Protein AF-A0A7C3UZF8-F1 (afdb_monomer)

Structure (mmCIF, N/CA/C/O backbone):
data_AF-A0A7C3UZF8-F1
#
_entry.id   AF-A0A7C3UZF8-F1
#
loop_
_atom_site.group_PDB
_atom_site.id
_atom_site.type_symbol
_atom_site.label_atom_id
_atom_site.label_alt_id
_atom_site.label_comp_id
_atom_site.label_asym_id
_atom_site.label_entity_id
_atom_site.label_seq_id
_atom_site.pdbx_PDB_ins_code
_atom_site.Cartn_x
_atom_site.Cartn_y
_atom_site.Cartn_z
_atom_site.occupancy
_atom_site.B_iso_or_equiv
_atom_site.auth_seq_id
_atom_site.auth_comp_id
_atom_site.auth_asym_id
_atom_site.auth_atom_id
_atom_site.pdbx_PDB_model_num
ATOM 1 N N . MET A 1 1 ? -7.424 -0.053 74.505 1.00 37.72 1 MET A N 1
ATOM 2 C CA . MET A 1 1 ? -8.405 -0.677 73.590 1.00 37.72 1 MET A CA 1
ATOM 3 C C . MET A 1 1 ? -8.892 0.368 72.596 1.00 37.72 1 MET A C 1
ATOM 5 O O . MET A 1 1 ? -9.618 1.263 72.994 1.00 37.72 1 MET A O 1
ATOM 9 N N . GLY A 1 2 ? -8.478 0.290 71.332 1.00 33.91 2 GLY A N 1
ATOM 10 C CA . GLY A 1 2 ? -9.008 1.126 70.253 1.00 33.91 2 GLY A CA 1
ATOM 11 C C . GLY A 1 2 ? -8.968 0.323 68.959 1.00 33.91 2 GLY A C 1
ATOM 12 O O . GLY A 1 2 ? -7.887 0.076 68.439 1.00 33.91 2 GLY A O 1
ATOM 13 N N . ASN A 1 3 ? -10.126 -0.148 68.491 1.00 32.88 3 ASN A N 1
ATOM 14 C CA . ASN A 1 3 ? -10.243 -0.919 67.253 1.00 32.88 3 ASN A CA 1
ATOM 15 C C . ASN A 1 3 ? -10.662 0.003 66.104 1.00 32.88 3 ASN A C 1
ATOM 17 O O . ASN A 1 3 ? -11.728 0.614 66.140 1.00 32.88 3 ASN A O 1
ATOM 21 N N . ILE A 1 4 ? -9.817 0.061 65.075 1.00 38.47 4 ILE A N 1
ATOM 22 C CA . ILE A 1 4 ? -10.068 0.705 63.785 1.00 38.47 4 ILE A CA 1
ATOM 23 C C . ILE A 1 4 ? -10.870 -0.277 62.918 1.00 38.47 4 ILE A C 1
ATOM 25 O O . ILE A 1 4 ? -10.425 -1.393 62.652 1.00 38.47 4 ILE A O 1
ATOM 29 N N . VAL A 1 5 ? -12.057 0.134 62.470 1.00 39.47 5 VAL A N 1
ATOM 30 C CA . VAL A 1 5 ? -12.894 -0.626 61.532 1.00 39.47 5 VAL A CA 1
ATOM 31 C C . VAL A 1 5 ? -12.360 -0.416 60.113 1.00 39.47 5 VAL A C 1
ATOM 33 O O . VAL A 1 5 ? -12.529 0.646 59.519 1.00 39.47 5 VAL A O 1
ATOM 36 N N . GLY A 1 6 ? -11.696 -1.433 59.560 1.00 32.69 6 GLY A N 1
ATOM 37 C CA . GLY A 1 6 ? -11.271 -1.465 58.161 1.00 32.69 6 GLY A CA 1
ATOM 38 C C . GLY A 1 6 ? -12.444 -1.774 57.228 1.00 32.69 6 GLY A C 1
ATOM 39 O O . GLY A 1 6 ? -12.916 -2.911 57.169 1.00 32.69 6 GLY A O 1
ATOM 40 N N . ASN A 1 7 ? -12.900 -0.774 56.475 1.00 33.47 7 ASN A N 1
ATOM 41 C CA . ASN A 1 7 ? -13.919 -0.937 55.443 1.00 33.47 7 ASN A CA 1
ATOM 42 C C . ASN A 1 7 ? -13.296 -1.602 54.197 1.00 33.47 7 ASN A C 1
ATOM 44 O O . ASN A 1 7 ? -12.528 -0.979 53.465 1.00 33.47 7 ASN A O 1
ATOM 48 N N . ARG A 1 8 ? -13.590 -2.888 53.960 1.00 35.44 8 ARG A N 1
ATOM 49 C CA . ARG A 1 8 ? -13.168 -3.620 52.753 1.00 35.44 8 ARG A CA 1
ATOM 50 C C . ARG A 1 8 ? -14.184 -3.402 51.631 1.00 35.44 8 ARG A C 1
ATOM 52 O O . ARG A 1 8 ? -15.192 -4.101 51.561 1.00 35.44 8 ARG A O 1
ATOM 59 N N . PHE A 1 9 ? -13.888 -2.470 50.725 1.00 34.38 9 PHE A N 1
ATOM 60 C CA . PHE A 1 9 ? -14.551 -2.373 49.422 1.00 34.38 9 PHE A CA 1
ATOM 61 C C . PHE A 1 9 ? -14.318 -3.673 48.630 1.00 34.38 9 PHE A C 1
ATOM 63 O O . PHE A 1 9 ? -13.196 -3.979 48.230 1.00 34.38 9 PHE A O 1
ATOM 70 N N . ARG A 1 10 ? -15.378 -4.459 48.410 1.00 38.41 10 ARG A N 1
ATOM 71 C CA . ARG A 1 10 ? -15.388 -5.561 47.434 1.00 38.41 10 ARG A CA 1
ATOM 72 C C . ARG A 1 10 ? -15.706 -4.982 46.050 1.00 38.41 10 ARG A C 1
ATOM 74 O O . ARG A 1 10 ? -16.759 -4.361 45.915 1.00 38.41 10 ARG A O 1
ATOM 81 N N . PRO A 1 11 ? -14.889 -5.201 45.006 1.00 35.91 11 PRO A N 1
ATOM 82 C CA . PRO A 1 11 ? -15.256 -4.767 43.667 1.00 35.91 11 PRO A CA 1
ATOM 83 C C . PRO A 1 11 ? -16.292 -5.742 43.085 1.00 35.91 11 PRO A C 1
ATOM 85 O O . PRO A 1 11 ? -15.971 -6.871 42.726 1.00 35.91 11 PRO A O 1
ATOM 88 N N . GLN A 1 12 ? -17.553 -5.310 42.987 1.00 42.16 12 GLN A N 1
ATOM 89 C CA . GLN A 1 12 ? -18.595 -6.018 42.226 1.00 42.16 12 GLN A CA 1
ATOM 90 C C . GLN A 1 12 ? -18.516 -5.756 40.703 1.00 42.16 12 GLN A C 1
ATOM 92 O O . GLN A 1 12 ? -19.191 -6.428 39.932 1.00 42.16 12 GLN A O 1
ATOM 97 N N . ASN A 1 13 ? -17.629 -4.866 40.243 1.00 47.38 13 ASN A N 1
ATOM 98 C CA . ASN A 1 13 ? -17.628 -4.364 38.859 1.00 47.38 13 ASN A CA 1
ATOM 99 C C . ASN A 1 13 ? -16.855 -5.203 37.824 1.00 47.38 13 ASN A C 1
ATOM 101 O O . ASN A 1 13 ? -16.940 -4.926 36.629 1.00 47.38 13 ASN A O 1
ATOM 105 N N . GLU A 1 14 ? -16.108 -6.233 38.223 1.00 42.12 14 GLU A N 1
ATOM 106 C CA . GLU A 1 14 ? -15.258 -6.971 37.274 1.00 42.12 14 GLU A CA 1
ATOM 107 C C . GLU A 1 14 ? -16.034 -8.046 36.497 1.00 42.12 14 GLU A C 1
ATOM 109 O O . GLU A 1 14 ? -15.828 -8.243 35.299 1.00 42.12 14 GLU A O 1
ATOM 114 N N . LYS A 1 15 ? -16.997 -8.714 37.148 1.00 43.28 15 LYS A N 1
ATOM 115 C CA . LYS A 1 15 ? -17.792 -9.779 36.515 1.00 43.28 15 LYS A CA 1
ATOM 116 C C . LYS A 1 15 ? -18.812 -9.239 35.512 1.00 43.28 15 LYS A C 1
ATOM 118 O O . LYS A 1 15 ? -19.005 -9.870 34.478 1.00 43.28 15 LYS A O 1
ATOM 123 N N . GLU A 1 16 ? -19.422 -8.081 35.765 1.00 45.78 16 GLU A N 1
ATOM 124 C CA . GLU A 1 16 ? -20.343 -7.434 34.815 1.00 45.78 16 GLU A CA 1
ATOM 125 C C . GLU A 1 16 ? -19.616 -6.784 33.635 1.00 45.78 16 GLU A C 1
ATOM 127 O O . GLU A 1 16 ? -20.063 -6.935 32.496 1.00 45.78 16 GLU A O 1
ATOM 132 N N . SER A 1 17 ? -18.452 -6.166 33.863 1.00 44.06 17 SER A N 1
ATOM 133 C CA . SER A 1 17 ? -17.590 -5.650 32.789 1.00 44.06 17 SER A CA 1
ATOM 134 C C . SER A 1 17 ? -17.152 -6.772 31.839 1.00 44.06 17 SER A C 1
ATOM 136 O O . SER A 1 17 ? -17.366 -6.692 30.627 1.00 44.06 17 SER A O 1
ATOM 138 N N . ASN A 1 18 ? -16.682 -7.895 32.395 1.00 42.00 18 ASN A N 1
ATOM 139 C CA . ASN A 1 18 ? -16.271 -9.063 31.614 1.00 42.00 18 ASN A CA 1
ATOM 140 C C . ASN A 1 18 ? -17.447 -9.738 30.892 1.00 42.00 18 ASN A C 1
ATOM 142 O O . ASN A 1 18 ? -17.278 -10.276 29.797 1.00 42.00 18 ASN A O 1
ATOM 146 N N . ARG A 1 19 ? -18.660 -9.709 31.460 1.00 42.78 19 ARG A N 1
ATOM 147 C CA . ARG A 1 19 ? -19.861 -10.267 30.817 1.00 42.78 19 ARG A CA 1
ATOM 148 C C . ARG A 1 19 ? -20.342 -9.385 29.667 1.00 42.78 19 ARG A C 1
ATOM 150 O O . ARG A 1 19 ? -20.712 -9.919 28.626 1.00 42.78 19 ARG A O 1
ATOM 157 N N . THR A 1 20 ? -20.265 -8.065 29.820 1.00 47.81 20 THR A N 1
ATOM 158 C CA . THR A 1 20 ? -20.653 -7.082 28.797 1.00 47.81 20 THR A CA 1
ATOM 159 C C . THR A 1 20 ? -19.645 -7.050 27.646 1.00 47.81 20 THR A C 1
ATOM 161 O O . THR A 1 20 ? -20.053 -7.068 26.487 1.00 47.81 20 THR A O 1
ATOM 164 N N . GLN A 1 21 ? -18.340 -7.137 27.938 1.00 42.09 21 GLN A N 1
ATOM 165 C CA . GLN A 1 21 ? -17.292 -7.315 26.924 1.00 42.09 21 GLN A CA 1
ATOM 166 C C . GLN A 1 21 ? -17.448 -8.636 26.159 1.00 42.09 21 GLN A C 1
ATOM 168 O O . GLN A 1 21 ? -17.405 -8.639 24.930 1.00 42.09 21 GLN A O 1
ATOM 173 N N . ASN A 1 22 ? -17.722 -9.747 26.851 1.00 39.03 22 ASN A N 1
ATOM 174 C CA . ASN A 1 22 ? -17.961 -11.038 26.196 1.00 39.03 22 ASN A CA 1
ATOM 175 C C . ASN A 1 22 ? -19.259 -11.069 25.368 1.00 39.03 22 ASN A C 1
ATOM 177 O O . ASN A 1 22 ? -19.331 -11.784 24.367 1.00 39.03 22 ASN A O 1
ATOM 181 N N . LEU A 1 23 ? -20.281 -10.287 25.738 1.00 40.44 23 LEU A N 1
ATOM 182 C CA . LEU A 1 23 ? -21.514 -10.148 24.956 1.00 40.44 23 LEU A CA 1
ATOM 183 C C . LEU A 1 23 ? -21.325 -9.251 23.718 1.00 40.44 23 LEU A C 1
ATOM 185 O O . LEU A 1 23 ? -21.945 -9.510 22.687 1.00 40.44 23 LEU A O 1
ATOM 189 N N . LEU A 1 24 ? -20.456 -8.236 23.804 1.00 38.34 24 LEU A N 1
ATOM 190 C CA . LEU A 1 24 ? -20.077 -7.365 22.684 1.00 38.34 24 LEU A CA 1
ATOM 191 C C . LEU A 1 24 ? -19.246 -8.136 21.647 1.00 38.34 24 LEU A C 1
ATOM 193 O O . LEU A 1 24 ? -19.554 -8.101 20.458 1.00 38.34 24 LEU A O 1
ATOM 197 N N . LEU A 1 25 ? -18.275 -8.934 22.107 1.00 36.16 25 LEU A N 1
ATOM 198 C CA . LEU A 1 25 ? -17.474 -9.828 21.262 1.00 36.16 25 LEU A CA 1
ATOM 199 C C . LEU A 1 25 ? -18.343 -10.876 20.547 1.00 36.16 25 LEU A C 1
ATOM 201 O O . LEU A 1 25 ? -18.142 -11.133 19.363 1.00 36.16 25 LEU A O 1
ATOM 205 N N . LYS A 1 26 ? -19.374 -11.408 21.219 1.00 36.62 26 LYS A N 1
ATOM 206 C CA . LYS A 1 26 ? -20.365 -12.317 20.610 1.00 36.62 26 LYS A CA 1
ATOM 207 C C . LYS A 1 26 ? -21.295 -11.653 19.587 1.00 36.62 26 LYS A C 1
ATOM 209 O O . LYS A 1 26 ? -21.847 -12.352 18.740 1.00 36.62 26 LYS A O 1
ATOM 214 N N . ARG A 1 27 ? -21.513 -10.335 19.670 1.00 34.91 27 ARG A N 1
ATOM 215 C CA . ARG A 1 27 ? -22.299 -9.570 18.682 1.00 34.91 27 ARG A CA 1
ATOM 216 C C . ARG A 1 27 ? -21.468 -9.183 17.460 1.00 34.91 27 ARG A C 1
ATOM 218 O O . ARG A 1 27 ? -22.006 -9.176 16.360 1.00 34.91 27 ARG A O 1
ATOM 225 N N . ILE A 1 28 ? -20.167 -8.958 17.637 1.00 38.25 28 ILE A N 1
ATOM 226 C CA . ILE A 1 28 ? -19.211 -8.741 16.540 1.00 38.25 28 ILE A CA 1
ATOM 227 C C . ILE A 1 28 ? -18.965 -10.052 15.765 1.00 38.25 28 ILE A C 1
ATOM 229 O O . ILE A 1 28 ? -18.863 -10.039 14.541 1.00 38.25 28 ILE A O 1
ATOM 233 N N . SER A 1 29 ? -18.990 -11.207 16.441 1.00 35.97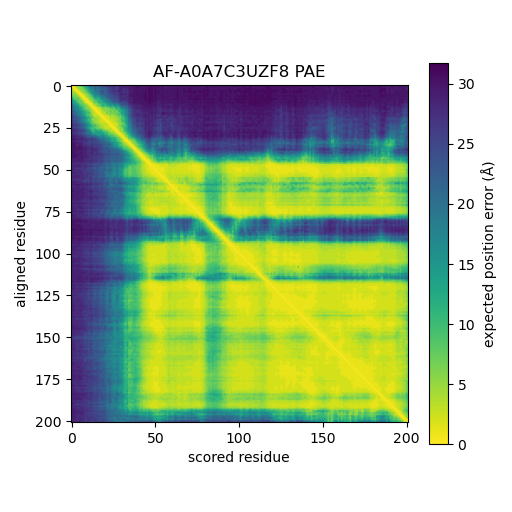 29 SER A N 1
ATOM 234 C CA . SER A 1 29 ? -18.674 -12.519 15.851 1.00 35.97 29 SER A CA 1
ATOM 235 C C . SER A 1 29 ? -19.767 -13.157 14.972 1.00 35.97 29 SER A C 1
ATOM 237 O O . SER A 1 29 ? -19.713 -14.364 14.738 1.00 35.97 29 SER A O 1
ATOM 239 N N . LYS A 1 30 ? -20.803 -12.427 14.529 1.00 36.91 30 LYS A N 1
ATOM 240 C CA . LYS A 1 30 ? -21.848 -13.017 13.663 1.00 36.91 30 LYS A CA 1
ATOM 241 C C . LYS A 1 30 ? -22.259 -12.222 12.428 1.00 36.91 30 LYS A C 1
ATOM 243 O O . LYS A 1 30 ? -22.908 -12.826 11.581 1.00 36.91 30 LYS A O 1
ATOM 248 N N . SER A 1 31 ? -21.898 -10.946 12.275 1.00 36.28 31 SER A N 1
ATOM 249 C CA . SER A 1 31 ? -22.358 -10.181 11.103 1.00 36.28 31 SER A CA 1
ATOM 250 C C . SER A 1 31 ? -21.286 -9.518 10.247 1.00 36.28 31 SER A C 1
ATOM 252 O O . SER A 1 31 ? -21.611 -9.191 9.114 1.00 36.28 31 SER A O 1
ATOM 254 N N . GLU A 1 32 ? -20.040 -9.329 10.694 1.00 40.88 32 GLU A N 1
ATOM 255 C CA . GLU A 1 32 ? -19.063 -8.561 9.893 1.00 40.88 32 GLU A CA 1
ATOM 256 C C . GLU A 1 32 ? -17.602 -9.027 10.087 1.00 40.88 32 GLU A C 1
ATOM 258 O O . GLU A 1 32 ? -16.678 -8.216 10.087 1.00 40.88 32 GLU A O 1
ATOM 263 N N . GLU A 1 33 ? -17.344 -10.335 10.228 1.00 41.66 33 GLU A N 1
ATOM 264 C CA . GLU A 1 33 ? -15.979 -10.831 9.990 1.00 41.66 33 GLU A CA 1
ATOM 265 C C . GLU A 1 33 ? -15.682 -10.778 8.481 1.00 41.66 33 GLU A C 1
ATOM 267 O O . GLU A 1 33 ? -16.499 -11.252 7.684 1.00 41.66 33 GLU A O 1
ATOM 272 N N . PRO A 1 34 ? -14.541 -10.212 8.044 1.00 44.59 34 PRO A N 1
ATOM 273 C CA . PRO A 1 34 ? -14.192 -10.198 6.632 1.00 44.59 34 PRO A CA 1
ATOM 274 C C . PRO A 1 34 ? -14.135 -11.631 6.092 1.00 44.59 34 PRO A C 1
ATOM 276 O O . PRO A 1 34 ? -13.376 -12.459 6.596 1.00 44.59 34 PRO A O 1
ATOM 279 N N . GLU A 1 35 ? -14.944 -11.912 5.065 1.00 42.19 35 GLU A N 1
ATOM 280 C CA . GLU A 1 35 ? -15.087 -13.239 4.456 1.00 42.19 35 GLU A CA 1
ATOM 281 C C . GLU A 1 35 ? -13.712 -13.864 4.162 1.00 42.19 35 GLU A C 1
ATOM 283 O O . GLU A 1 35 ? -12.962 -13.393 3.301 1.00 42.19 35 GLU A O 1
ATOM 288 N N . ARG A 1 36 ? -13.381 -14.939 4.887 1.00 42.28 36 ARG A N 1
ATOM 289 C CA . ARG A 1 36 ? -12.151 -15.717 4.721 1.00 42.28 36 ARG A CA 1
ATOM 290 C C . ARG A 1 36 ? -12.286 -16.589 3.474 1.00 42.28 36 ARG A C 1
ATOM 292 O O . ARG A 1 36 ? -12.870 -17.668 3.531 1.00 42.28 36 ARG A O 1
ATOM 299 N N . SER A 1 37 ? -11.732 -16.163 2.340 1.00 48.69 37 SER A N 1
ATOM 300 C CA . SER A 1 37 ? -11.594 -17.066 1.190 1.00 48.69 37 SER A CA 1
ATOM 301 C C . SER A 1 37 ? -10.547 -18.135 1.525 1.00 48.69 37 SER A C 1
ATOM 303 O O . SER A 1 37 ? -9.412 -17.786 1.857 1.00 48.69 37 SER A O 1
ATOM 305 N N . GLY A 1 38 ? -10.929 -19.417 1.484 1.00 38.62 38 GLY A N 1
ATOM 306 C CA . GLY A 1 38 ? -10.066 -20.563 1.800 1.00 38.62 38 GLY A CA 1
ATOM 307 C C . GLY A 1 38 ? -8.699 -20.502 1.107 1.00 38.62 38 GLY A C 1
ATOM 308 O O . GLY A 1 38 ? -8.596 -20.022 -0.019 1.00 38.62 38 GLY A O 1
ATOM 309 N N . GLY A 1 39 ? -7.660 -20.965 1.812 1.00 39.81 39 GLY A N 1
ATOM 310 C CA . GLY A 1 39 ? -6.226 -20.753 1.554 1.00 39.81 39 GLY A CA 1
ATOM 311 C C . GLY A 1 39 ? -5.645 -21.323 0.256 1.00 39.81 39 GLY A C 1
ATOM 312 O O . GLY A 1 39 ? -4.677 -22.074 0.290 1.00 39.81 39 GLY A O 1
ATOM 313 N N . LYS A 1 40 ? -6.191 -20.938 -0.898 1.00 40.75 40 LYS A N 1
ATOM 314 C CA . LYS A 1 40 ? -5.507 -21.025 -2.188 1.00 40.75 40 LYS A CA 1
ATOM 315 C C . LYS A 1 40 ? -5.104 -19.609 -2.587 1.00 40.75 40 LYS A C 1
ATOM 317 O O . LYS A 1 40 ? -5.951 -18.721 -2.665 1.00 40.75 40 LYS A O 1
ATOM 322 N N . SER A 1 41 ? -3.807 -19.398 -2.792 1.00 49.38 41 SER A N 1
ATOM 323 C CA . SER A 1 41 ? -3.241 -18.126 -3.237 1.00 49.38 41 SER A CA 1
ATOM 324 C C . SER A 1 41 ? -3.975 -17.642 -4.491 1.00 49.38 41 SER A C 1
ATOM 326 O O . SER A 1 41 ? -3.964 -18.292 -5.536 1.00 49.38 41 SER A O 1
ATOM 328 N N . VAL A 1 42 ? -4.671 -16.507 -4.385 1.00 54.25 42 VAL A N 1
ATOM 329 C CA . VAL A 1 42 ? -5.348 -15.906 -5.539 1.00 54.25 42 VAL A CA 1
ATOM 330 C C . VAL A 1 42 ? -4.259 -15.456 -6.519 1.00 54.25 42 VAL A C 1
ATOM 332 O O . VAL A 1 42 ? -3.379 -14.687 -6.121 1.00 54.25 42 VAL A O 1
ATOM 335 N N . PRO A 1 43 ? -4.269 -15.911 -7.786 1.00 59.28 43 PRO A N 1
ATOM 336 C CA . PRO A 1 43 ? -3.266 -15.490 -8.750 1.00 59.28 43 PRO A CA 1
ATOM 337 C C . PRO A 1 43 ? -3.381 -13.980 -8.973 1.00 59.28 43 PRO A C 1
ATOM 339 O O . PRO A 1 43 ? -4.403 -13.491 -9.452 1.00 59.28 43 PRO A O 1
ATOM 342 N N . VAL A 1 44 ? -2.322 -13.242 -8.635 1.00 67.94 44 VAL A N 1
ATOM 343 C CA . VAL A 1 44 ? -2.244 -11.797 -8.881 1.00 67.94 44 VAL A CA 1
ATOM 344 C C . VAL A 1 44 ? -2.092 -11.575 -10.385 1.00 67.94 44 VAL A C 1
ATOM 346 O O . VAL A 1 44 ? -1.064 -11.953 -10.961 1.00 67.94 44 VAL A O 1
ATOM 349 N N . LYS A 1 45 ? -3.111 -11.003 -11.032 1.00 72.06 45 LYS A N 1
ATOM 350 C CA . LYS A 1 45 ? -3.151 -10.789 -12.493 1.00 72.06 45 LYS A CA 1
ATOM 351 C C . LYS A 1 45 ? -2.595 -9.421 -12.888 1.00 72.06 45 LYS A C 1
ATOM 353 O O . LYS A 1 45 ? -2.217 -9.204 -14.035 1.00 72.06 45 LYS A O 1
ATOM 358 N N . GLU A 1 46 ? -2.542 -8.501 -11.937 1.00 81.50 46 GLU A N 1
ATOM 359 C CA . GLU A 1 46 ? -2.193 -7.107 -12.133 1.00 81.50 46 GLU A CA 1
ATOM 360 C C . GLU A 1 46 ? -0.687 -6.930 -12.351 1.00 81.50 46 GLU A C 1
ATOM 362 O O . GLU A 1 46 ? 0.152 -7.548 -11.690 1.00 81.50 46 GLU A O 1
ATOM 367 N N . LYS A 1 47 ? -0.345 -6.034 -13.281 1.00 87.69 47 LYS A N 1
ATOM 368 C CA . LYS A 1 47 ? 1.041 -5.664 -13.580 1.00 87.69 47 LYS A CA 1
ATOM 369 C C . LYS A 1 47 ? 1.656 -4.788 -12.492 1.00 87.69 47 LYS A C 1
ATOM 371 O O . LYS A 1 47 ? 2.844 -4.904 -12.216 1.00 87.69 47 LYS A O 1
ATOM 376 N N . ILE A 1 48 ? 0.848 -3.927 -11.879 1.00 93.50 48 ILE A N 1
ATOM 377 C CA . ILE A 1 48 ? 1.234 -3.102 -10.735 1.00 93.50 48 ILE A CA 1
ATOM 378 C C . ILE A 1 48 ? 0.484 -3.627 -9.518 1.00 93.50 48 ILE A C 1
ATOM 380 O O . ILE A 1 48 ? -0.745 -3.671 -9.513 1.00 93.50 48 ILE A O 1
ATOM 384 N N . ILE A 1 49 ? 1.232 -3.998 -8.487 1.00 94.44 49 ILE A N 1
ATOM 385 C CA . ILE A 1 49 ? 0.707 -4.402 -7.188 1.00 94.44 49 ILE A CA 1
ATOM 386 C C . ILE A 1 49 ? 0.938 -3.237 -6.239 1.00 94.44 49 ILE A C 1
ATOM 388 O O . ILE A 1 49 ? 2.085 -2.872 -5.991 1.00 94.44 49 ILE A O 1
ATOM 392 N N . LEU A 1 50 ? -0.135 -2.656 -5.706 1.00 96.69 50 LEU A N 1
ATOM 393 C CA . LEU A 1 50 ? -0.046 -1.619 -4.684 1.00 96.69 50 LEU A CA 1
ATOM 394 C C . LEU A 1 50 ? -0.340 -2.228 -3.312 1.00 96.69 50 LEU A C 1
ATOM 396 O O . LEU A 1 50 ? -1.426 -2.759 -3.070 1.00 96.69 50 LEU A O 1
ATOM 400 N N . ARG A 1 51 ? 0.641 -2.133 -2.417 1.00 96.62 51 ARG A N 1
ATOM 401 C CA . ARG A 1 51 ? 0.578 -2.620 -1.041 1.00 96.62 51 ARG A CA 1
ATOM 402 C C . ARG A 1 51 ? 0.874 -1.484 -0.076 1.00 96.62 51 ARG A C 1
ATOM 404 O O . ARG A 1 51 ? 1.834 -0.753 -0.276 1.00 96.62 51 ARG A O 1
ATOM 411 N N . VAL A 1 52 ? 0.092 -1.368 0.990 1.00 97.06 52 VAL A N 1
ATOM 412 C CA . VAL A 1 52 ? 0.381 -0.474 2.117 1.00 97.06 52 VAL A CA 1
ATOM 413 C C . VAL A 1 52 ? 0.998 -1.289 3.247 1.00 97.06 52 VAL A C 1
ATOM 415 O O . VAL A 1 52 ? 0.351 -2.188 3.783 1.00 97.06 52 VAL A O 1
ATOM 418 N N . ASP A 1 53 ? 2.251 -0.989 3.580 1.00 95.19 53 ASP A N 1
ATOM 419 C CA . ASP A 1 53 ? 2.993 -1.618 4.676 1.00 95.19 53 ASP A CA 1
ATOM 420 C C . ASP A 1 53 ? 3.950 -0.593 5.301 1.00 95.19 53 ASP A C 1
ATOM 422 O O . ASP A 1 53 ? 4.887 -0.133 4.643 1.00 95.19 53 ASP A O 1
ATOM 426 N N . ASP A 1 54 ? 3.712 -0.204 6.554 1.00 91.88 54 ASP A N 1
ATOM 427 C CA . ASP A 1 54 ? 4.520 0.816 7.240 1.00 91.88 54 ASP A CA 1
ATOM 428 C C . ASP A 1 54 ? 5.878 0.300 7.750 1.00 91.88 54 ASP A C 1
ATOM 430 O O . ASP A 1 54 ? 6.700 1.101 8.204 1.00 91.88 54 ASP A O 1
ATOM 434 N N . ARG A 1 55 ? 6.155 -1.006 7.602 1.00 88.88 55 ARG A N 1
ATOM 435 C CA . ARG A 1 55 ? 7.473 -1.621 7.850 1.00 88.88 55 ARG A CA 1
ATOM 436 C C . ARG A 1 55 ? 8.418 -1.528 6.649 1.00 88.88 55 ARG A C 1
ATOM 438 O O . ARG A 1 55 ? 9.625 -1.689 6.814 1.00 88.88 55 ARG A O 1
ATOM 445 N N . GLY A 1 56 ? 7.894 -1.291 5.444 1.00 84.62 56 GLY A N 1
ATOM 446 C CA . GLY A 1 56 ? 8.682 -1.298 4.208 1.00 84.62 56 GLY A CA 1
ATOM 447 C C . GLY A 1 56 ? 9.059 -2.696 3.690 1.00 84.62 56 GLY A C 1
ATOM 448 O O . GLY A 1 56 ? 8.371 -3.673 3.982 1.00 84.62 56 GLY A O 1
ATOM 449 N N . PRO A 1 57 ? 10.121 -2.820 2.868 1.00 82.25 57 PRO A N 1
ATOM 450 C CA . PRO A 1 57 ? 10.536 -4.094 2.277 1.00 82.25 57 PRO A CA 1
ATOM 451 C C . PRO A 1 57 ? 11.281 -4.978 3.298 1.00 82.25 57 PRO A C 1
ATOM 453 O O . PRO A 1 57 ? 12.507 -4.995 3.339 1.00 82.25 57 PRO A O 1
ATOM 456 N N . HIS A 1 58 ? 10.541 -5.724 4.123 1.00 81.19 58 HIS A N 1
ATOM 457 C CA . HIS A 1 58 ? 11.090 -6.691 5.089 1.00 81.19 58 HIS A CA 1
ATOM 458 C C . HIS A 1 58 ? 11.061 -8.140 4.560 1.00 81.19 58 HIS A C 1
ATOM 460 O O . HIS A 1 58 ? 10.400 -8.432 3.561 1.00 81.19 58 HIS A O 1
ATOM 466 N N . SER A 1 59 ? 11.748 -9.073 5.237 1.00 72.19 59 SER A N 1
ATOM 467 C CA . SER A 1 59 ? 12.020 -10.441 4.747 1.00 72.19 59 SER A CA 1
ATOM 468 C C . SER A 1 59 ? 10.785 -11.199 4.243 1.00 72.19 59 SER A C 1
ATOM 470 O O . SER A 1 59 ? 10.825 -11.793 3.171 1.00 72.19 59 SER A O 1
ATOM 472 N N . GLN A 1 60 ? 9.657 -11.130 4.954 1.00 74.50 60 GLN A N 1
ATOM 473 C CA . GLN A 1 60 ? 8.410 -11.793 4.551 1.00 74.50 60 GLN A CA 1
ATOM 474 C C . GLN A 1 60 ? 7.783 -11.180 3.289 1.00 74.50 60 GLN A C 1
ATOM 476 O O . GLN A 1 60 ? 7.211 -11.901 2.472 1.00 74.50 60 GLN A O 1
ATOM 481 N N . VAL A 1 61 ? 7.911 -9.864 3.094 1.00 78.19 61 VAL A N 1
ATOM 482 C CA . VAL A 1 61 ? 7.468 -9.197 1.862 1.00 78.19 61 VAL A CA 1
ATOM 483 C C . VAL A 1 61 ? 8.389 -9.563 0.702 1.00 78.19 61 VAL A C 1
ATOM 485 O O . VAL A 1 61 ? 7.897 -9.893 -0.375 1.00 78.19 61 VAL A O 1
ATOM 488 N N . LEU A 1 62 ? 9.706 -9.578 0.923 1.00 77.44 62 LEU A N 1
ATOM 489 C CA . LEU A 1 62 ? 10.677 -9.961 -0.102 1.00 77.44 62 LEU A CA 1
ATOM 490 C C . LEU A 1 62 ? 10.468 -11.417 -0.549 1.00 77.44 62 LEU A C 1
ATOM 492 O O . LEU A 1 62 ? 10.162 -11.657 -1.716 1.00 77.44 62 LEU A O 1
ATOM 496 N N . ILE A 1 63 ? 10.535 -12.379 0.376 1.00 76.38 63 ILE A N 1
ATOM 497 C CA . ILE A 1 63 ? 10.328 -13.816 0.109 1.00 76.38 63 ILE A CA 1
ATOM 498 C C . ILE A 1 63 ? 8.936 -14.064 -0.469 1.00 76.38 63 ILE A C 1
ATOM 500 O O . ILE A 1 63 ? 8.781 -14.735 -1.488 1.00 76.38 63 ILE A O 1
ATOM 504 N N . GLY A 1 64 ? 7.914 -13.496 0.169 1.00 77.75 64 GLY A N 1
ATOM 505 C CA . GLY A 1 64 ? 6.530 -13.754 -0.174 1.00 77.75 64 GLY A CA 1
ATOM 506 C C . GLY A 1 64 ? 6.144 -13.169 -1.522 1.00 77.75 64 GLY A C 1
ATOM 507 O O . GLY A 1 64 ? 5.708 -13.911 -2.390 1.00 77.75 64 GLY A O 1
ATOM 508 N N . TRP A 1 65 ? 6.297 -11.860 -1.692 1.00 84.94 65 TRP A N 1
ATOM 509 C CA . TRP A 1 65 ? 5.752 -11.132 -2.834 1.00 84.94 65 TRP A CA 1
ATOM 510 C C . TRP A 1 65 ? 6.751 -10.977 -3.966 1.00 84.94 65 TRP A C 1
ATOM 512 O O . TRP A 1 65 ? 6.357 -11.088 -5.121 1.00 84.94 65 TRP A O 1
ATOM 522 N N . VAL A 1 66 ? 8.027 -10.723 -3.668 1.00 85.88 66 VAL A N 1
ATOM 523 C CA . VAL A 1 66 ? 9.002 -10.427 -4.723 1.00 85.88 66 VAL A CA 1
ATOM 524 C C . VAL A 1 66 ? 9.419 -11.707 -5.437 1.00 85.88 66 VAL A C 1
ATOM 526 O O . VAL A 1 66 ? 9.212 -11.838 -6.643 1.00 85.88 66 VAL A O 1
ATOM 529 N N . PHE A 1 67 ? 9.931 -12.685 -4.690 1.00 83.12 67 PHE A N 1
ATOM 530 C CA . PHE A 1 67 ? 10.459 -13.918 -5.271 1.00 83.12 67 PHE A CA 1
ATOM 531 C C . PHE A 1 67 ? 9.377 -14.804 -5.890 1.00 83.12 67 PHE A C 1
ATOM 533 O O . PHE A 1 67 ? 9.487 -15.172 -7.059 1.00 83.12 67 PHE A O 1
ATOM 540 N N . ARG A 1 68 ? 8.297 -15.105 -5.158 1.00 83.94 68 ARG A N 1
ATOM 541 C CA . ARG A 1 68 ? 7.269 -16.046 -5.646 1.00 83.94 68 ARG A CA 1
ATOM 542 C C . ARG A 1 68 ? 6.428 -15.516 -6.799 1.00 83.94 68 ARG A C 1
ATOM 544 O O . ARG A 1 68 ? 5.937 -16.306 -7.596 1.00 83.94 68 ARG A O 1
ATOM 551 N N . LEU A 1 69 ? 6.259 -14.198 -6.906 1.00 86.25 69 LEU A N 1
ATOM 552 C CA . LEU A 1 69 ? 5.555 -13.587 -8.038 1.00 86.25 69 LEU A CA 1
ATOM 553 C C . LEU A 1 69 ? 6.505 -13.175 -9.172 1.00 86.25 69 LEU A C 1
ATOM 555 O O . LEU A 1 69 ? 6.045 -12.565 -10.139 1.00 86.25 69 LEU A O 1
ATOM 559 N N . GLY A 1 70 ? 7.807 -13.475 -9.058 1.00 85.75 70 GLY A N 1
ATOM 560 C CA . GLY A 1 70 ? 8.813 -13.126 -10.062 1.00 85.75 70 GLY A CA 1
ATOM 561 C C . GLY A 1 70 ? 8.933 -11.619 -10.302 1.00 85.75 70 GLY A C 1
ATOM 562 O O . GLY A 1 70 ? 9.193 -11.187 -11.425 1.00 85.75 70 GLY A O 1
ATOM 563 N N . ILE A 1 71 ? 8.697 -10.800 -9.275 1.00 88.56 71 ILE A N 1
ATOM 564 C CA . ILE A 1 71 ? 8.750 -9.339 -9.372 1.00 88.56 71 ILE A CA 1
ATOM 565 C C . ILE A 1 71 ? 10.210 -8.914 -9.469 1.00 88.56 71 ILE A C 1
ATOM 567 O O . ILE A 1 71 ? 11.042 -9.283 -8.646 1.00 88.56 71 ILE A O 1
ATOM 571 N N . LYS A 1 72 ? 10.516 -8.106 -10.483 1.00 85.38 72 LYS A N 1
ATOM 572 C CA . LYS A 1 72 ? 11.880 -7.631 -10.760 1.00 85.38 72 LYS A CA 1
ATOM 573 C C . LYS A 1 72 ? 12.087 -6.159 -10.426 1.00 85.38 72 LYS A C 1
ATOM 575 O O . LYS A 1 72 ? 13.212 -5.677 -10.493 1.00 85.38 72 LYS A O 1
ATOM 580 N N . ARG A 1 73 ? 11.021 -5.451 -10.047 1.00 88.69 73 ARG A N 1
ATOM 581 C CA . ARG A 1 73 ? 11.058 -4.035 -9.680 1.00 88.69 73 ARG A CA 1
ATOM 582 C C . ARG A 1 73 ? 10.172 -3.781 -8.468 1.00 88.69 73 ARG A C 1
ATOM 584 O O . ARG A 1 73 ? 8.968 -4.034 -8.509 1.00 88.69 73 ARG A O 1
ATOM 591 N N . VAL A 1 74 ? 10.776 -3.252 -7.413 1.00 90.25 74 VAL A N 1
ATOM 592 C CA . VAL A 1 74 ? 10.115 -2.847 -6.175 1.00 90.25 74 VAL A CA 1
ATOM 593 C C . VAL A 1 74 ? 10.295 -1.344 -6.002 1.00 90.25 74 VAL A C 1
ATOM 595 O O . VAL A 1 74 ? 11.409 -0.825 -6.044 1.00 90.25 74 VAL A O 1
ATOM 598 N N . VAL A 1 75 ? 9.193 -0.633 -5.800 1.00 91.56 75 VAL A N 1
ATOM 599 C CA . VAL A 1 75 ? 9.179 0.804 -5.544 1.00 91.56 75 VAL A CA 1
ATOM 600 C C . VAL A 1 75 ? 8.653 1.036 -4.140 1.00 91.56 75 VAL A C 1
ATOM 602 O O . VAL A 1 75 ? 7.515 0.703 -3.827 1.00 91.56 75 VAL A O 1
ATOM 605 N N . VAL A 1 76 ? 9.469 1.631 -3.287 1.00 92.06 76 VAL A N 1
ATOM 606 C CA . VAL A 1 76 ? 9.047 2.089 -1.971 1.00 92.06 76 VAL A CA 1
ATOM 607 C C . VAL A 1 76 ? 8.535 3.518 -2.095 1.00 92.06 76 VAL A C 1
ATOM 609 O O . VAL A 1 76 ? 9.275 4.421 -2.475 1.00 92.06 76 VAL A O 1
ATOM 612 N N . CYS A 1 77 ? 7.261 3.715 -1.772 1.00 93.31 77 CYS A N 1
ATOM 613 C CA . CYS A 1 77 ? 6.588 5.002 -1.805 1.00 93.31 77 CYS A CA 1
ATOM 614 C C . CYS A 1 77 ? 6.548 5.635 -0.406 1.00 93.31 77 CYS A C 1
ATOM 616 O O . CYS A 1 77 ? 5.871 5.121 0.495 1.00 93.31 77 CYS A O 1
ATOM 618 N N . LYS A 1 78 ? 7.250 6.761 -0.233 1.00 86.25 78 LYS A N 1
ATOM 619 C CA . LYS A 1 78 ? 7.311 7.526 1.022 1.00 86.25 78 LYS A CA 1
ATOM 620 C C . LYS A 1 78 ? 7.386 9.030 0.731 1.00 86.25 78 LYS A C 1
ATOM 622 O O . LYS A 1 78 ? 8.043 9.444 -0.215 1.00 86.25 78 LYS A O 1
ATOM 627 N N . GLU A 1 79 ? 6.709 9.838 1.544 1.00 79.38 79 GLU A N 1
ATOM 628 C CA . GLU A 1 79 ? 6.809 11.306 1.508 1.00 79.38 79 GLU A CA 1
ATOM 629 C C . GLU A 1 79 ? 8.183 11.769 2.027 1.00 79.38 79 GLU A C 1
ATOM 631 O O . GLU A 1 79 ? 8.636 11.291 3.072 1.00 79.38 79 GLU A O 1
ATOM 636 N N . GLY A 1 80 ? 8.831 12.710 1.332 1.00 68.12 80 GLY A N 1
ATOM 637 C CA . GLY A 1 80 ? 10.112 13.305 1.742 1.00 68.12 80 GLY A CA 1
ATOM 638 C C . GLY A 1 80 ? 11.051 13.614 0.570 1.00 68.12 80 GLY A C 1
ATOM 639 O O . GLY A 1 80 ? 10.964 12.987 -0.483 1.00 68.12 80 GLY A O 1
ATOM 640 N N . LYS A 1 81 ? 11.942 14.602 0.749 1.00 43.16 81 LYS A N 1
ATOM 641 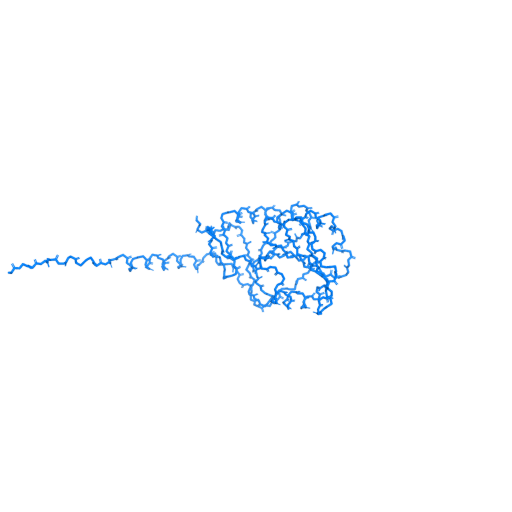C CA . LYS A 1 81 ? 13.007 14.921 -0.217 1.00 43.16 81 LYS A CA 1
ATOM 642 C C . LYS A 1 81 ? 14.110 13.872 -0.135 1.00 43.16 81 LYS A C 1
ATOM 644 O O . LYS A 1 81 ? 14.545 13.517 0.957 1.00 43.16 81 LYS A O 1
ATOM 649 N N . GLY A 1 82 ? 14.597 13.462 -1.296 1.00 48.94 82 GLY A N 1
ATOM 650 C CA . GLY A 1 82 ? 15.674 12.498 -1.423 1.00 48.94 82 GLY A CA 1
ATOM 651 C C . GLY A 1 82 ? 15.107 11.171 -1.869 1.00 48.94 82 GLY A C 1
ATOM 652 O O . GLY A 1 82 ? 14.786 10.305 -1.056 1.00 48.94 82 GLY A O 1
ATOM 653 N N . SER A 1 83 ? 15.033 11.003 -3.186 1.00 43.44 83 SER A N 1
ATOM 654 C CA . SER A 1 83 ? 15.219 9.696 -3.779 1.00 43.44 83 SER A CA 1
ATOM 655 C C . SER A 1 83 ? 16.511 9.168 -3.148 1.00 43.44 83 SER A C 1
ATOM 657 O O . SER A 1 83 ? 17.611 9.560 -3.531 1.00 43.44 83 SER A O 1
ATOM 659 N N . ILE A 1 84 ? 16.408 8.291 -2.148 1.00 44.75 84 ILE A N 1
ATOM 660 C CA . ILE A 1 84 ? 17.457 7.301 -1.966 1.00 44.75 84 ILE A CA 1
ATOM 661 C C . ILE A 1 84 ? 17.272 6.438 -3.206 1.00 44.75 84 ILE A C 1
ATOM 663 O O . ILE A 1 84 ? 16.597 5.409 -3.204 1.00 44.75 84 ILE A O 1
ATOM 667 N N . SER A 1 85 ? 17.805 6.913 -4.331 1.00 41.78 85 SER A N 1
ATOM 668 C CA . SER A 1 85 ? 18.285 6.019 -5.351 1.00 41.78 85 SER A CA 1
ATOM 669 C C . SER A 1 85 ? 19.349 5.215 -4.622 1.00 41.78 85 SER A C 1
ATOM 671 O O . SER A 1 85 ? 20.512 5.593 -4.609 1.00 41.78 85 SER A O 1
ATOM 673 N N . ALA A 1 86 ? 18.940 4.150 -3.931 1.00 43.16 86 ALA A N 1
ATOM 674 C CA . ALA A 1 86 ? 19.782 2.985 -3.805 1.00 43.16 86 ALA A CA 1
ATOM 675 C C . ALA A 1 86 ? 19.932 2.571 -5.270 1.00 43.16 86 ALA A C 1
ATOM 677 O O . ALA A 1 86 ? 18.987 2.010 -5.828 1.00 43.16 86 ALA A O 1
ATOM 678 N N . PRO A 1 87 ? 20.985 3.032 -5.965 1.00 40.47 87 PRO A N 1
ATOM 679 C CA . PRO A 1 87 ? 21.023 3.002 -7.411 1.00 40.47 87 PRO A CA 1
ATOM 680 C C . PRO A 1 87 ? 21.200 1.536 -7.741 1.00 40.47 87 PRO A C 1
ATOM 682 O O . PRO A 1 87 ? 22.279 1.005 -7.534 1.00 40.47 87 PRO A O 1
ATOM 685 N N . ASN A 1 88 ? 20.113 0.861 -8.112 1.00 45.78 88 ASN A N 1
ATOM 686 C CA . ASN A 1 88 ? 20.117 -0.553 -8.455 1.00 45.78 88 ASN A CA 1
ATOM 687 C C . ASN A 1 88 ? 21.019 -1.386 -7.531 1.00 45.78 88 ASN A C 1
ATOM 689 O O . ASN A 1 88 ? 21.971 -2.005 -8.000 1.00 45.78 88 ASN A O 1
ATOM 693 N N . HIS A 1 89 ? 20.727 -1.442 -6.227 1.00 45.56 89 HIS A N 1
ATOM 694 C CA . HIS A 1 89 ? 21.176 -2.632 -5.515 1.00 45.56 89 HIS A CA 1
ATOM 695 C C . HIS A 1 89 ? 20.392 -3.775 -6.147 1.00 45.56 89 HIS A C 1
ATOM 697 O O . HIS A 1 89 ? 19.202 -3.947 -5.876 1.00 45.56 89 HIS A O 1
ATOM 703 N N . PHE A 1 90 ? 21.041 -4.495 -7.061 1.00 51.53 90 PHE A N 1
ATOM 704 C CA . PHE A 1 90 ? 20.675 -5.862 -7.367 1.00 51.53 90 PHE A CA 1
ATOM 705 C C . PHE A 1 90 ? 20.800 -6.597 -6.044 1.00 51.53 90 PHE A C 1
ATOM 707 O O . PHE A 1 90 ? 21.871 -7.063 -5.661 1.00 51.53 90 PHE A O 1
ATOM 714 N N . LEU A 1 91 ? 19.708 -6.598 -5.288 1.00 60.50 91 LEU A N 1
ATOM 715 C CA . LEU A 1 91 ? 19.647 -7.379 -4.076 1.00 60.50 91 LEU A CA 1
ATOM 716 C C . LEU A 1 91 ? 19.796 -8.847 -4.494 1.00 60.50 91 LEU A C 1
ATOM 718 O O . LEU A 1 91 ? 19.350 -9.207 -5.597 1.00 60.50 91 LEU A O 1
ATOM 722 N N . PRO A 1 92 ? 20.434 -9.688 -3.659 1.00 53.91 92 PRO A N 1
ATOM 723 C CA . PRO A 1 92 ? 20.532 -11.119 -3.919 1.00 53.91 92 PRO A CA 1
ATOM 724 C C . PRO A 1 92 ? 19.136 -11.632 -4.288 1.00 53.91 92 PRO A C 1
ATOM 726 O O . PRO A 1 92 ? 18.216 -11.536 -3.480 1.00 53.91 92 PRO A O 1
ATOM 729 N N . GLY A 1 93 ? 18.936 -12.030 -5.551 1.00 62.69 93 GLY A N 1
ATOM 730 C CA . GLY A 1 93 ? 17.600 -12.296 -6.105 1.00 62.69 93 GLY A CA 1
ATOM 731 C C . GLY A 1 93 ? 17.222 -11.587 -7.408 1.00 62.69 93 GLY A C 1
ATOM 732 O O . GLY A 1 93 ? 16.219 -11.940 -8.040 1.00 62.69 93 GLY A O 1
ATOM 733 N N . GLY A 1 94 ? 18.024 -10.618 -7.852 1.00 76.25 94 GLY A N 1
ATOM 734 C CA . GLY A 1 94 ? 17.908 -10.042 -9.191 1.00 76.25 94 GLY A CA 1
ATOM 735 C C . GLY A 1 94 ? 16.672 -9.163 -9.387 1.00 76.25 94 GLY A C 1
ATOM 736 O O . GLY A 1 94 ? 16.023 -9.263 -10.428 1.00 76.25 94 GLY A O 1
ATOM 737 N N . PHE A 1 95 ? 16.323 -8.343 -8.394 1.00 81.44 95 PHE A N 1
ATOM 738 C CA . PHE A 1 95 ? 15.302 -7.297 -8.502 1.00 81.44 95 PHE A CA 1
ATOM 739 C C . PHE A 1 95 ? 15.901 -5.925 -8.172 1.00 81.44 95 PHE A C 1
ATOM 741 O O . PHE A 1 95 ? 16.869 -5.838 -7.419 1.00 81.44 95 PHE A O 1
ATOM 748 N N . SER A 1 96 ? 15.319 -4.857 -8.723 1.00 83.19 96 SER A N 1
ATOM 749 C CA . SER A 1 96 ? 15.681 -3.480 -8.382 1.00 83.19 96 SER A CA 1
ATOM 750 C C . SER A 1 96 ? 14.771 -2.911 -7.295 1.00 83.19 96 SER A C 1
ATOM 752 O O . SER A 1 96 ? 13.574 -3.208 -7.254 1.00 83.19 96 SER A O 1
ATOM 754 N N . LEU A 1 97 ? 15.339 -2.073 -6.427 1.00 85.00 97 LEU A N 1
ATOM 755 C CA . LEU A 1 97 ? 14.637 -1.355 -5.365 1.00 85.00 97 LEU A CA 1
ATOM 756 C C . LEU A 1 97 ? 14.859 0.152 -5.532 1.00 85.00 97 LEU A C 1
ATOM 758 O O . LEU A 1 97 ? 15.999 0.596 -5.613 1.00 85.00 97 LEU A O 1
ATOM 762 N N . SER A 1 98 ? 13.786 0.940 -5.558 1.00 85.50 98 SER A N 1
ATOM 763 C CA . SER A 1 98 ? 13.858 2.407 -5.637 1.00 85.50 98 SER A CA 1
ATOM 764 C C . SER A 1 98 ? 12.945 3.065 -4.610 1.00 85.50 98 SER A C 1
ATOM 766 O O . SER A 1 98 ? 11.824 2.597 -4.418 1.00 85.50 98 SER A O 1
ATOM 768 N N . PHE A 1 99 ? 13.374 4.178 -4.020 1.00 87.88 99 PHE A N 1
ATOM 769 C CA . PHE A 1 99 ? 12.563 4.982 -3.107 1.00 87.88 99 PHE A CA 1
ATOM 770 C C . PHE A 1 99 ? 12.101 6.243 -3.829 1.00 87.88 99 PHE A C 1
ATOM 772 O O . PHE A 1 99 ? 12.935 7.018 -4.293 1.00 87.88 99 PHE A O 1
ATOM 779 N N . LEU A 1 100 ? 10.786 6.422 -3.951 1.00 90.12 100 LEU A N 1
ATOM 780 C CA . LEU A 1 100 ? 10.175 7.517 -4.701 1.00 90.12 100 LEU A CA 1
ATOM 781 C C . LEU A 1 100 ? 9.022 8.141 -3.907 1.00 90.12 100 LEU A C 1
ATOM 783 O O . LEU A 1 100 ? 8.266 7.455 -3.216 1.00 90.12 100 LEU A O 1
ATOM 787 N N . SER A 1 101 ? 8.840 9.443 -4.061 1.00 92.94 101 SER A N 1
ATOM 788 C CA . SER A 1 101 ? 7.635 10.156 -3.641 1.00 92.94 101 SER A CA 1
ATOM 789 C C . SER A 1 101 ? 6.430 9.774 -4.517 1.00 92.94 101 SER A C 1
ATOM 791 O O . SER A 1 101 ? 6.602 9.313 -5.653 1.00 92.94 101 SER A O 1
ATOM 793 N N . PRO A 1 102 ? 5.183 9.994 -4.052 1.00 93.88 102 PRO A N 1
ATOM 794 C CA . PRO A 1 102 ? 4.000 9.781 -4.888 1.00 93.88 102 PRO A CA 1
ATOM 795 C C . PRO A 1 102 ? 4.062 10.541 -6.221 1.00 93.88 102 PRO A C 1
ATOM 797 O O . PRO A 1 102 ? 3.688 10.010 -7.265 1.00 93.88 102 PRO A O 1
ATOM 800 N N . GLN A 1 103 ? 4.596 11.763 -6.197 1.00 93.50 103 GLN A N 1
ATOM 801 C CA . GLN A 1 103 ? 4.735 12.624 -7.371 1.00 93.50 103 GLN A CA 1
ATOM 802 C C . GLN A 1 103 ? 5.711 12.040 -8.403 1.00 93.50 103 GLN A C 1
ATOM 804 O O . GLN A 1 103 ? 5.397 12.003 -9.593 1.00 93.50 103 GLN A O 1
ATOM 809 N N . GLU A 1 104 ? 6.867 11.530 -7.968 1.00 92.81 104 GLU A N 1
ATOM 810 C CA . GLU A 1 104 ? 7.850 10.896 -8.859 1.00 92.81 104 GLU A CA 1
ATOM 811 C C . GLU A 1 104 ? 7.309 9.609 -9.496 1.00 92.81 104 GLU A C 1
ATOM 813 O O . GLU A 1 104 ? 7.554 9.359 -10.680 1.00 92.81 104 GLU A O 1
ATOM 818 N N . ILE A 1 105 ? 6.546 8.811 -8.741 1.00 93.06 105 ILE A N 1
ATOM 819 C CA . ILE A 1 105 ? 5.883 7.599 -9.250 1.00 93.06 105 ILE A CA 1
ATOM 820 C C . ILE A 1 105 ? 4.877 7.974 -10.339 1.00 93.06 105 ILE A C 1
ATOM 822 O O . ILE A 1 105 ? 4.891 7.383 -11.417 1.00 93.06 105 ILE A O 1
ATOM 826 N N . LEU A 1 106 ? 4.036 8.981 -10.086 1.00 93.56 106 LEU A N 1
ATOM 827 C CA . LEU A 1 106 ? 3.031 9.442 -11.045 1.00 93.56 106 LEU A CA 1
ATOM 828 C C . LEU A 1 106 ? 3.662 10.048 -12.303 1.00 93.56 106 LEU A C 1
ATOM 830 O O . LEU A 1 106 ? 3.205 9.751 -13.407 1.00 93.56 106 LEU A O 1
ATOM 834 N N . LYS A 1 107 ? 4.747 10.822 -12.160 1.00 92.31 107 LYS A N 1
ATOM 835 C CA . LYS A 1 107 ? 5.514 11.375 -13.290 1.00 92.31 107 LYS A CA 1
ATOM 836 C C . LYS A 1 107 ? 6.083 10.277 -14.193 1.00 92.31 107 LYS A C 1
ATOM 838 O O . LYS A 1 107 ? 6.138 10.449 -15.405 1.00 92.31 107 LYS A O 1
ATOM 843 N N . ASN A 1 108 ? 6.485 9.144 -13.616 1.00 87.94 108 ASN A N 1
ATOM 844 C CA . ASN A 1 108 ? 7.085 8.019 -14.337 1.00 87.94 108 ASN A CA 1
ATOM 845 C C . ASN A 1 108 ? 6.114 6.844 -14.558 1.00 87.94 108 ASN A C 1
ATOM 847 O O . ASN A 1 108 ? 6.559 5.727 -14.832 1.00 87.94 108 ASN A O 1
ATOM 851 N N . LYS A 1 109 ? 4.794 7.055 -14.441 1.00 86.69 109 LYS A N 1
ATOM 852 C CA . LYS A 1 109 ? 3.825 5.947 -14.399 1.00 86.69 109 LYS A CA 1
ATOM 853 C C . LYS A 1 109 ? 3.805 5.067 -15.652 1.00 86.69 109 LYS A C 1
ATOM 855 O O . LYS A 1 109 ? 3.634 3.859 -15.519 1.00 86.69 109 LYS A O 1
ATOM 860 N N . SER A 1 110 ? 4.036 5.628 -16.845 1.00 82.62 110 SER A N 1
ATOM 861 C CA . SER A 1 110 ? 4.123 4.835 -18.085 1.00 82.62 110 SER A CA 1
ATOM 862 C C . SER A 1 110 ? 5.269 3.819 -17.994 1.00 82.62 110 SER A C 1
ATOM 864 O O . SER A 1 110 ? 5.054 2.614 -18.145 1.00 82.62 110 SER A O 1
ATOM 866 N N . LYS A 1 111 ? 6.441 4.293 -17.553 1.00 82.75 111 LYS A N 1
ATOM 867 C CA . LYS A 1 111 ? 7.687 3.531 -17.392 1.00 82.75 111 LYS A CA 1
ATOM 868 C C . LYS A 1 111 ? 7.614 2.442 -16.332 1.00 82.75 111 LYS A C 1
ATOM 870 O O . LYS A 1 111 ? 8.346 1.452 -16.416 1.00 82.75 111 LYS A O 1
ATOM 875 N N . LEU A 1 112 ? 6.740 2.587 -15.331 1.00 80.44 112 LEU A N 1
ATOM 876 C CA . LEU A 1 112 ? 6.487 1.521 -14.354 1.00 80.44 112 LEU A CA 1
ATOM 877 C C . LEU A 1 112 ? 5.963 0.264 -15.053 1.00 80.44 112 LEU A C 1
ATOM 879 O O . LEU A 1 112 ? 6.320 -0.844 -14.669 1.00 80.44 112 LEU A O 1
ATOM 883 N N . SER A 1 113 ? 5.177 0.436 -16.114 1.00 70.31 113 SER A N 1
ATOM 884 C CA . SER A 1 113 ? 4.513 -0.647 -16.832 1.00 70.31 113 SER A CA 1
ATOM 885 C C . SER A 1 113 ? 5.120 -0.975 -18.201 1.00 70.31 1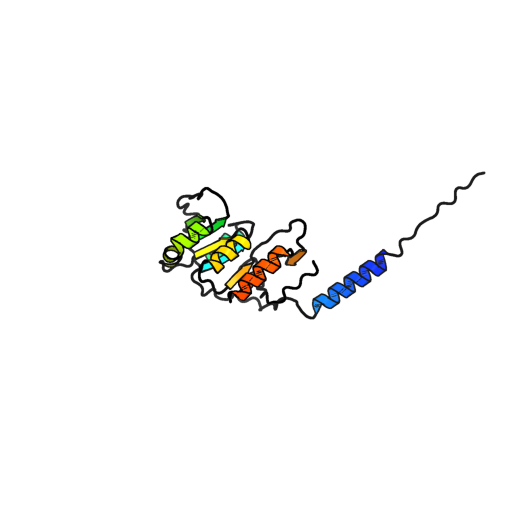13 SER A C 1
ATOM 887 O O . SER A 1 113 ? 4.584 -1.828 -18.889 1.00 70.31 113 SER A O 1
ATOM 889 N N . GLU A 1 114 ? 6.229 -0.369 -18.621 1.00 73.25 114 GLU A N 1
ATOM 890 C CA . GLU A 1 114 ? 6.801 -0.594 -19.966 1.00 73.25 114 GLU A CA 1
ATOM 891 C C . GLU A 1 114 ? 7.493 -1.974 -20.139 1.00 73.25 114 GLU A C 1
ATOM 893 O O . GLU A 1 114 ? 7.751 -2.400 -21.258 1.00 73.25 114 GLU A O 1
ATOM 898 N N . GLY A 1 115 ? 7.734 -2.742 -19.065 1.00 68.69 115 GLY A N 1
ATOM 899 C CA . GLY A 1 115 ? 8.372 -4.075 -19.129 1.00 68.69 115 GLY A CA 1
ATOM 900 C C . GLY A 1 115 ? 7.402 -5.269 -19.125 1.00 68.69 115 GLY A C 1
ATOM 901 O O . GLY A 1 115 ? 6.221 -5.116 -18.843 1.00 68.69 115 GLY A O 1
ATOM 902 N N . LYS A 1 116 ? 7.884 -6.497 -19.370 1.00 67.38 116 LYS A N 1
ATOM 903 C CA . LYS A 1 116 ? 7.065 -7.732 -19.245 1.00 67.38 116 LYS A CA 1
ATOM 904 C C . LYS A 1 116 ? 6.821 -8.174 -17.789 1.00 67.38 116 LYS A C 1
ATOM 906 O O . LYS A 1 116 ? 5.994 -9.043 -17.542 1.00 67.38 116 LYS A O 1
ATOM 911 N N . GLY A 1 117 ? 7.534 -7.583 -16.830 1.00 82.25 117 GLY A N 1
ATOM 912 C CA . GLY A 1 117 ? 7.471 -7.952 -15.416 1.00 82.25 117 GLY A CA 1
ATOM 913 C C . GLY A 1 117 ? 6.408 -7.198 -14.617 1.00 82.25 117 GLY A C 1
ATOM 914 O O . GLY A 1 117 ? 5.965 -6.112 -14.993 1.00 82.25 117 GLY A O 1
ATOM 915 N N . LYS A 1 118 ? 6.042 -7.779 -13.473 1.00 89.31 118 LYS A N 1
ATOM 916 C CA . LYS A 1 118 ? 5.244 -7.120 -12.436 1.00 89.31 118 LYS A CA 1
ATOM 917 C C . LYS A 1 118 ? 6.093 -6.111 -11.658 1.00 89.31 118 LYS A C 1
ATOM 919 O O . LYS A 1 118 ? 7.298 -6.313 -11.485 1.00 89.31 118 LYS A O 1
ATOM 924 N N . VAL A 1 119 ? 5.447 -5.066 -11.148 1.00 92.19 119 VAL A N 1
ATOM 925 C CA . VAL A 1 119 ? 6.025 -4.071 -10.237 1.00 92.19 119 VAL A CA 1
ATOM 926 C C . VAL A 1 119 ? 5.287 -4.117 -8.908 1.00 92.19 119 VAL A C 1
ATOM 928 O O . VAL A 1 119 ? 4.059 -4.046 -8.881 1.00 92.19 119 VAL A O 1
ATOM 931 N N . LEU A 1 120 ? 6.033 -4.194 -7.807 1.00 93.81 120 LEU A N 1
ATOM 932 C CA . LEU A 1 120 ? 5.488 -4.024 -6.462 1.00 93.81 120 LEU A CA 1
ATOM 933 C C . LEU A 1 120 ? 5.728 -2.593 -5.996 1.00 93.81 120 LEU A C 1
ATOM 935 O O . LEU A 1 120 ? 6.873 -2.163 -5.908 1.00 93.81 120 LEU A O 1
ATOM 939 N N . ILE A 1 121 ? 4.665 -1.876 -5.653 1.00 95.19 121 ILE A N 1
ATOM 940 C CA . ILE A 1 121 ? 4.743 -0.585 -4.978 1.00 95.19 121 ILE A CA 1
ATOM 941 C C . ILE A 1 121 ? 4.363 -0.794 -3.512 1.00 95.19 121 ILE A C 1
ATOM 943 O O . ILE A 1 121 ? 3.227 -1.160 -3.213 1.00 95.19 121 ILE A O 1
ATOM 947 N N . ILE A 1 122 ? 5.308 -0.552 -2.605 1.00 95.62 122 ILE A N 1
ATOM 948 C CA . ILE A 1 122 ? 5.102 -0.598 -1.154 1.00 95.62 122 ILE A CA 1
ATOM 949 C C . ILE A 1 122 ? 4.954 0.835 -0.656 1.00 95.62 122 ILE A C 1
ATOM 951 O O . ILE A 1 122 ? 5.925 1.586 -0.604 1.00 95.62 122 ILE A O 1
ATOM 955 N N . SER A 1 123 ? 3.742 1.229 -0.296 1.00 96.38 123 SER A N 1
ATOM 956 C CA . SER A 1 123 ? 3.453 2.532 0.283 1.00 96.38 123 SER A CA 1
ATOM 957 C C . SER A 1 123 ? 3.517 2.486 1.805 1.00 96.38 123 SER A C 1
ATOM 959 O O . SER A 1 123 ? 2.863 1.659 2.435 1.00 96.38 123 SER A O 1
ATOM 961 N N . TYR A 1 124 ? 4.262 3.412 2.407 1.00 93.81 124 TYR A N 1
ATOM 962 C CA . TYR A 1 124 ? 4.386 3.511 3.867 1.00 93.81 124 TYR A CA 1
ATOM 963 C C . TYR A 1 124 ? 3.131 4.075 4.552 1.00 93.81 124 TYR A C 1
ATOM 965 O O . TYR A 1 124 ? 3.046 4.084 5.779 1.00 93.81 124 TYR A O 1
ATOM 973 N N . SER A 1 125 ? 2.169 4.609 3.792 1.00 94.25 125 SER A N 1
ATOM 974 C CA . SER A 1 125 ? 0.951 5.184 4.359 1.00 94.25 125 SER A CA 1
ATOM 975 C C . SER A 1 125 ? -0.248 5.065 3.424 1.00 94.25 125 SER A C 1
ATOM 977 O O . SER A 1 125 ? -0.113 5.098 2.201 1.00 94.25 125 SER A O 1
ATOM 979 N N . LEU A 1 126 ? -1.449 5.020 4.008 1.00 95.62 126 LEU A N 1
ATOM 980 C CA . LEU A 1 126 ? -2.698 5.102 3.246 1.00 95.62 126 LEU A CA 1
ATOM 981 C C . LEU A 1 126 ? -2.815 6.409 2.457 1.00 95.62 126 LEU A C 1
ATOM 983 O O . LEU A 1 126 ? -3.364 6.411 1.361 1.00 95.62 126 LEU A O 1
ATOM 987 N N . ASN A 1 127 ? -2.281 7.514 2.984 1.00 95.69 127 ASN A N 1
ATOM 988 C CA . ASN A 1 127 ? -2.346 8.810 2.315 1.00 95.69 127 ASN A CA 1
ATOM 989 C C . ASN A 1 127 ? -1.564 8.805 0.995 1.00 95.69 127 ASN A C 1
ATOM 991 O O . ASN A 1 127 ? -2.084 9.233 -0.031 1.00 95.69 127 ASN A O 1
ATOM 995 N N . SER A 1 128 ? -0.338 8.279 1.004 1.00 95.81 128 SER A N 1
ATOM 996 C CA . SER A 1 128 ? 0.478 8.167 -0.207 1.00 95.81 128 SER A CA 1
ATOM 997 C C . SER A 1 128 ? -0.151 7.198 -1.215 1.00 95.81 128 SER A C 1
ATOM 999 O O . SER A 1 128 ? -0.217 7.513 -2.400 1.00 95.81 128 SER A O 1
ATOM 1001 N N . ALA A 1 129 ? -0.702 6.067 -0.760 1.00 97.56 129 ALA A N 1
ATOM 1002 C CA . ALA A 1 129 ? -1.449 5.154 -1.629 1.00 97.56 129 ALA A CA 1
ATOM 1003 C C . ALA A 1 129 ? -2.682 5.826 -2.261 1.00 97.56 129 ALA A C 1
ATOM 1005 O O . ALA A 1 129 ? -2.905 5.697 -3.464 1.00 97.56 129 ALA A O 1
ATOM 1006 N N . TYR A 1 130 ? -3.444 6.598 -1.483 1.00 97.69 130 TYR A N 1
ATOM 1007 C CA . TYR A 1 130 ? -4.575 7.370 -1.990 1.00 97.69 130 TYR A CA 1
ATOM 1008 C C . TYR A 1 130 ? -4.150 8.402 -3.039 1.00 97.69 130 TYR A C 1
ATOM 1010 O O . TYR A 1 130 ? -4.797 8.501 -4.078 1.00 97.69 130 TYR A O 1
ATOM 1018 N N . GLN A 1 131 ? -3.048 9.129 -2.822 1.00 97.00 131 GLN A N 1
ATOM 1019 C CA . GLN A 1 131 ? -2.519 10.071 -3.817 1.00 97.00 131 GLN A CA 1
ATOM 1020 C C . GLN A 1 131 ? -2.173 9.379 -5.139 1.00 97.00 131 GLN A C 1
ATOM 1022 O O . GLN A 1 131 ? -2.506 9.900 -6.201 1.00 97.00 131 GLN A O 1
ATOM 1027 N N . LEU A 1 132 ? -1.549 8.198 -5.087 1.00 97.38 132 LEU A N 1
ATOM 1028 C CA . LEU A 1 132 ? -1.234 7.415 -6.283 1.00 97.38 132 LEU A CA 1
ATOM 1029 C C . LEU A 1 132 ? -2.499 6.981 -7.033 1.00 97.38 132 LEU A C 1
ATOM 1031 O O . LEU A 1 132 ? -2.583 7.132 -8.252 1.00 97.38 132 LEU A O 1
ATOM 1035 N N . ILE A 1 133 ? -3.494 6.462 -6.310 1.00 97.56 133 ILE A N 1
ATOM 1036 C CA . ILE A 1 133 ? -4.766 6.014 -6.891 1.00 97.56 133 ILE A CA 1
ATOM 1037 C C . ILE A 1 133 ? -5.505 7.200 -7.518 1.00 97.56 133 ILE A C 1
ATOM 1039 O O . ILE A 1 133 ? -5.840 7.156 -8.701 1.00 97.56 133 ILE A O 1
ATOM 1043 N N . LYS A 1 134 ? -5.672 8.292 -6.762 1.00 97.38 134 LYS A N 1
ATOM 1044 C CA . LYS A 1 134 ? -6.302 9.533 -7.232 1.00 97.38 134 LYS A CA 1
ATOM 1045 C C . LYS A 1 134 ? -5.556 10.141 -8.427 1.00 97.38 134 LYS A C 1
ATOM 1047 O O . LYS A 1 134 ? -6.186 10.680 -9.326 1.00 97.38 134 LYS A O 1
ATOM 1052 N N . GLY A 1 135 ? -4.227 10.033 -8.456 1.00 95.81 135 GLY A N 1
ATOM 1053 C CA . GLY A 1 135 ? -3.368 10.488 -9.556 1.00 95.81 135 GLY A CA 1
ATOM 1054 C C . GLY A 1 135 ? -3.390 9.592 -10.802 1.00 95.81 135 GLY A C 1
ATOM 1055 O O . GLY A 1 135 ? -2.673 9.855 -11.772 1.00 95.81 135 GLY A O 1
ATOM 1056 N N . GLY A 1 136 ? -4.193 8.525 -10.801 1.00 94.75 136 GLY A N 1
ATOM 1057 C CA . GLY A 1 136 ? -4.365 7.652 -11.955 1.00 94.75 136 GLY A CA 1
ATOM 1058 C C . GLY A 1 136 ? -3.221 6.659 -12.150 1.00 94.75 136 GLY A C 1
ATOM 1059 O O . GLY A 1 136 ? -2.820 6.425 -13.292 1.00 94.75 136 GLY A O 1
ATOM 1060 N N . LEU A 1 137 ? -2.693 6.077 -11.062 1.00 94.00 137 LEU A N 1
ATOM 1061 C CA . LEU A 1 137 ? -1.789 4.915 -11.115 1.00 94.00 137 LEU A CA 1
ATOM 1062 C C . LEU A 1 137 ? -2.452 3.691 -11.787 1.00 94.00 137 LEU A C 1
ATOM 1064 O O . LEU A 1 137 ? -1.752 2.846 -12.333 1.00 94.00 137 LEU A O 1
ATOM 1068 N N . GLY A 1 138 ? -3.789 3.607 -11.779 1.00 89.94 138 GLY A N 1
ATOM 1069 C CA . GLY A 1 138 ? -4.540 2.599 -12.537 1.00 89.94 138 GLY A CA 1
ATOM 1070 C C . GLY A 1 138 ? -4.522 1.194 -11.924 1.00 89.94 138 GLY A C 1
ATOM 1071 O O . GLY A 1 138 ? -4.390 0.209 -12.646 1.00 89.94 138 GLY A O 1
ATOM 1072 N N . VAL A 1 139 ? -4.644 1.082 -10.599 1.00 94.19 139 VAL A N 1
ATOM 1073 C CA . VAL A 1 139 ? -4.753 -0.211 -9.897 1.00 94.19 139 VAL A CA 1
ATOM 1074 C C . VAL A 1 139 ? -6.213 -0.574 -9.626 1.00 94.19 139 VAL A C 1
ATOM 1076 O O . VAL A 1 139 ? -7.019 0.295 -9.312 1.00 94.19 139 VAL A O 1
ATOM 1079 N N . LYS A 1 140 ? -6.553 -1.864 -9.733 1.00 94.94 140 LYS A N 1
ATOM 1080 C CA . LYS A 1 140 ? -7.907 -2.380 -9.443 1.00 94.94 140 LYS A CA 1
ATOM 1081 C C . LYS A 1 140 ? -8.096 -2.767 -7.982 1.00 94.94 140 LYS A C 1
ATOM 1083 O O . LYS A 1 140 ? -9.218 -2.768 -7.479 1.00 94.94 140 LYS A O 1
ATOM 1088 N N . GLU A 1 141 ? -7.000 -3.118 -7.316 1.00 95.81 141 GLU A N 1
ATOM 1089 C CA . GLU A 1 141 ? -7.007 -3.568 -5.933 1.00 95.81 141 GLU A CA 1
ATOM 1090 C C . GLU A 1 141 ? -5.882 -2.911 -5.133 1.00 95.81 141 GLU A C 1
ATOM 1092 O O . GLU A 1 141 ? -4.797 -2.650 -5.659 1.00 95.81 141 GLU A O 1
ATOM 1097 N N . LEU A 1 142 ? -6.146 -2.683 -3.849 1.00 97.31 142 LEU A N 1
ATOM 1098 C CA . LEU A 1 142 ? -5.189 -2.220 -2.855 1.00 97.31 142 LEU A CA 1
ATOM 1099 C C . LEU A 1 142 ? -5.042 -3.275 -1.758 1.00 97.31 142 LEU A C 1
ATOM 1101 O O . LEU A 1 142 ? -6.013 -3.624 -1.082 1.00 97.31 142 LEU A O 1
ATOM 1105 N N . ASN A 1 143 ? -3.811 -3.735 -1.546 1.00 96.88 143 ASN A N 1
ATOM 1106 C CA . ASN A 1 143 ? -3.473 -4.621 -0.441 1.00 96.88 143 ASN A CA 1
ATOM 1107 C C . ASN A 1 143 ? -3.105 -3.821 0.820 1.00 96.88 143 ASN A C 1
ATOM 1109 O O . ASN A 1 143 ? -2.189 -3.001 0.792 1.00 96.88 143 ASN A O 1
ATOM 1113 N N . ILE A 1 144 ? -3.760 -4.108 1.944 1.00 96.81 144 ILE A N 1
ATOM 1114 C CA . ILE A 1 144 ? -3.349 -3.658 3.276 1.00 96.81 144 ILE A CA 1
ATOM 1115 C C . ILE A 1 144 ? -2.502 -4.762 3.905 1.00 96.81 144 ILE A C 1
ATOM 1117 O O . ILE A 1 144 ? -2.996 -5.828 4.273 1.00 96.81 144 ILE A O 1
ATOM 1121 N N . GLY A 1 145 ? -1.203 -4.509 3.957 1.00 94.62 145 GLY A N 1
ATOM 1122 C CA . GLY A 1 145 ? -0.192 -5.489 4.308 1.00 94.62 145 GLY A CA 1
ATOM 1123 C C . GLY A 1 145 ? 0.291 -5.431 5.747 1.00 94.62 145 GLY A C 1
ATOM 1124 O O . GLY A 1 145 ? 0.568 -6.469 6.342 1.00 94.62 145 GLY A O 1
ATOM 1125 N N . GLY A 1 146 ? 0.389 -4.221 6.289 1.00 94.19 146 GLY A N 1
ATOM 1126 C CA . GLY A 1 146 ? 0.882 -3.978 7.638 1.00 94.19 146 GLY A CA 1
ATOM 1127 C C . GLY A 1 146 ? 0.680 -2.523 8.038 1.00 94.19 146 GLY A C 1
ATOM 1128 O O . GLY A 1 146 ? 1.238 -1.622 7.420 1.00 94.19 146 GLY A O 1
ATOM 1129 N N . LEU A 1 147 ? -0.140 -2.274 9.052 1.00 93.94 147 LEU A N 1
ATOM 1130 C CA . LEU A 1 147 ? -0.303 -0.951 9.647 1.00 93.94 147 LEU A CA 1
ATOM 1131 C C . LEU A 1 147 ? -0.281 -1.111 11.162 1.00 93.94 147 LEU A C 1
ATOM 1133 O O . LEU A 1 147 ? -1.246 -1.598 11.762 1.00 93.94 147 LEU A O 1
ATOM 1137 N N . HIS A 1 148 ? 0.841 -0.725 11.769 1.00 91.25 148 HIS A N 1
ATOM 1138 C CA . HIS A 1 148 ? 1.071 -0.928 13.193 1.00 91.25 148 HIS A CA 1
ATOM 1139 C C . HIS A 1 148 ? 0.218 0.011 14.039 1.00 91.25 148 HIS A C 1
ATOM 1141 O O . HIS A 1 148 ? -0.220 1.088 13.611 1.00 91.25 148 HIS A O 1
ATOM 1147 N N . TYR A 1 149 ? -0.003 -0.414 15.280 1.00 91.88 149 TYR A N 1
ATOM 1148 C CA . TYR A 1 149 ? -0.680 0.399 16.270 1.00 91.88 149 TYR A CA 1
ATOM 1149 C C . TYR A 1 149 ? 0.012 1.759 16.430 1.00 91.88 149 TYR A C 1
ATOM 1151 O O . TYR A 1 149 ? 1.232 1.871 16.548 1.00 91.88 149 TYR A O 1
ATOM 1159 N N . ARG A 1 150 ? -0.808 2.806 16.472 1.00 90.25 150 ARG A N 1
ATOM 1160 C CA . ARG A 1 150 ? -0.439 4.147 16.927 1.00 90.25 150 ARG A CA 1
ATOM 1161 C C . ARG A 1 150 ? -1.568 4.652 17.816 1.00 90.25 150 ARG A C 1
ATOM 1163 O O . ARG A 1 150 ? -2.708 4.211 17.668 1.00 90.25 150 ARG A O 1
ATOM 1170 N N . LYS A 1 151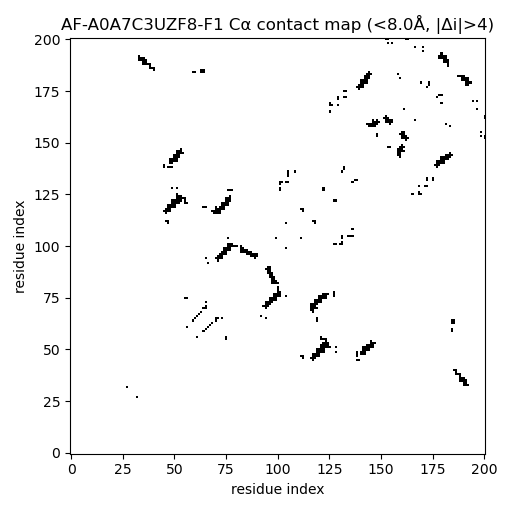 ? -1.270 5.599 18.709 1.00 91.25 151 LYS A N 1
ATOM 1171 C CA . LYS A 1 151 ? -2.274 6.199 19.602 1.00 91.25 151 LYS A CA 1
ATOM 1172 C C . LYS A 1 151 ? -3.509 6.650 18.806 1.00 91.25 151 LYS A C 1
ATOM 1174 O O . LYS A 1 151 ? -3.381 7.386 17.829 1.00 91.25 151 LYS A O 1
ATOM 1179 N N . GLY A 1 152 ? -4.690 6.202 19.233 1.00 88.31 152 GLY A N 1
ATOM 1180 C CA . GLY A 1 152 ? -5.969 6.517 18.582 1.00 88.31 152 GLY A CA 1
ATOM 1181 C C . GLY A 1 152 ? -6.364 5.594 17.421 1.00 88.31 152 GLY A C 1
ATOM 1182 O O . GLY A 1 152 ? -7.374 5.855 16.768 1.00 88.31 152 GLY A O 1
ATOM 1183 N N . LYS A 1 153 ? -5.599 4.527 17.157 1.00 91.44 153 LYS A N 1
ATOM 1184 C CA . LYS A 1 153 ? -5.999 3.437 16.257 1.00 91.44 153 LYS A CA 1
ATOM 1185 C C . LYS A 1 153 ? -6.502 2.239 17.058 1.00 91.44 153 LYS A C 1
ATOM 1187 O O . LYS A 1 153 ? -6.027 1.991 18.160 1.00 91.44 153 LYS A O 1
ATOM 1192 N N . LYS A 1 154 ? -7.428 1.473 16.493 1.00 89.31 154 LYS A N 1
ATOM 1193 C CA . LYS A 1 154 ? -7.918 0.208 17.047 1.00 89.31 154 LYS A CA 1
ATOM 1194 C C . LYS A 1 154 ? -7.497 -0.948 16.151 1.00 89.31 154 LYS A C 1
ATOM 1196 O O . LYS A 1 154 ? -7.308 -0.772 14.946 1.00 89.31 154 LYS A O 1
ATOM 1201 N N . ARG A 1 155 ? -7.291 -2.113 16.764 1.00 90.88 155 ARG A N 1
ATOM 1202 C CA . ARG A 1 155 ? -6.923 -3.347 16.065 1.00 90.88 155 ARG A CA 1
ATOM 1203 C C . ARG A 1 155 ? -8.119 -3.840 15.254 1.00 90.88 155 ARG A C 1
ATOM 1205 O O . ARG A 1 155 ? -9.200 -3.991 15.810 1.00 90.88 155 ARG A O 1
ATOM 1212 N N . LEU A 1 156 ? -7.896 -4.081 13.966 1.00 89.12 156 LEU A N 1
ATOM 1213 C CA . LEU A 1 156 ? -8.831 -4.781 13.081 1.00 89.12 156 LEU A CA 1
ATOM 1214 C C . LEU A 1 156 ? -8.352 -6.219 12.848 1.00 89.12 156 LEU A C 1
ATOM 1216 O O . LEU A 1 156 ? -9.115 -7.165 12.981 1.00 89.12 156 LEU A O 1
ATOM 1220 N N . LEU A 1 157 ? -7.065 -6.367 12.538 1.00 90.62 157 LEU A N 1
ATOM 1221 C CA . LEU A 1 157 ? -6.340 -7.633 12.438 1.00 90.62 157 LEU A CA 1
ATOM 1222 C C . LEU A 1 157 ? -5.012 -7.474 13.178 1.00 90.62 157 LEU A C 1
ATOM 1224 O O . LEU A 1 157 ? -4.570 -6.355 13.428 1.00 90.62 157 LEU A O 1
ATOM 1228 N N . ASP A 1 158 ? -4.334 -8.572 13.479 1.00 90.88 158 ASP A N 1
ATOM 1229 C CA . ASP A 1 158 ? -3.052 -8.590 14.203 1.00 90.88 158 ASP A CA 1
ATOM 1230 C C . ASP A 1 158 ? -2.012 -7.657 13.568 1.00 90.88 158 ASP A C 1
ATOM 1232 O O . ASP A 1 158 ? -1.267 -6.970 14.262 1.00 90.88 158 ASP A O 1
ATOM 1236 N N . PHE A 1 159 ? -2.039 -7.566 12.240 1.00 91.25 159 PHE A N 1
ATOM 1237 C CA . PHE A 1 159 ? -1.148 -6.742 11.433 1.00 91.25 159 PHE A CA 1
ATOM 1238 C C . PHE A 1 159 ? -1.804 -5.447 10.911 1.00 91.25 159 PHE A C 1
ATOM 1240 O O . PHE A 1 159 ? -1.162 -4.700 10.173 1.00 91.25 159 PHE A O 1
ATOM 1247 N N . VAL A 1 160 ? -3.065 -5.146 11.258 1.00 93.19 160 VAL A N 1
ATOM 1248 C CA . V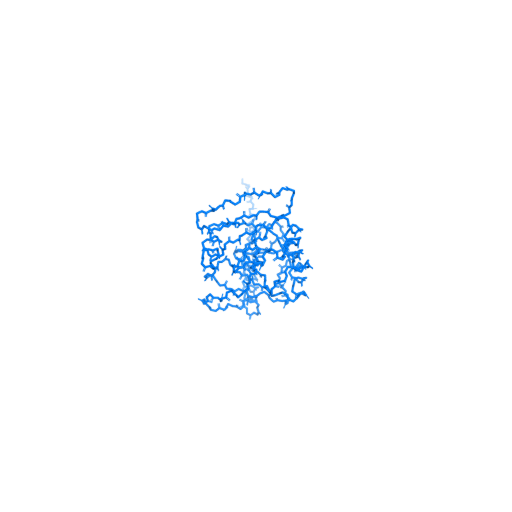AL A 1 160 ? -3.790 -3.959 10.762 1.00 93.19 160 VAL A CA 1
ATOM 1249 C C . VAL A 1 160 ? -4.503 -3.224 11.887 1.00 93.19 160 VAL A C 1
ATOM 1251 O O . VAL A 1 160 ? -5.465 -3.719 12.475 1.00 93.19 160 VAL A O 1
ATOM 1254 N N . HIS A 1 161 ? -4.083 -1.982 12.108 1.00 93.06 161 HIS A N 1
ATOM 1255 C CA . HIS A 1 161 ? -4.720 -1.049 13.027 1.00 93.06 161 HIS A CA 1
ATOM 1256 C C . HIS A 1 161 ? -5.193 0.192 12.270 1.00 93.06 161 HIS A C 1
ATOM 1258 O O . HIS A 1 161 ? -4.420 0.820 11.538 1.00 93.06 161 HIS A O 1
ATOM 1264 N N . PHE A 1 162 ? -6.445 0.586 12.490 1.00 91.75 162 PHE A N 1
ATOM 1265 C CA . PHE A 1 162 ? -7.059 1.749 11.852 1.00 91.75 162 PHE A CA 1
ATOM 1266 C C . PHE A 1 162 ? -7.600 2.732 12.888 1.00 91.75 162 PHE A C 1
ATOM 1268 O O . PHE A 1 162 ? -8.126 2.349 13.929 1.00 91.75 162 PHE A O 1
ATOM 1275 N N . GLY A 1 163 ? -7.469 4.022 12.598 1.00 90.88 163 GLY A N 1
ATOM 1276 C CA . GLY A 1 163 ? -8.197 5.098 13.263 1.00 90.88 163 GLY A CA 1
ATOM 1277 C C . GLY A 1 163 ? -9.159 5.794 12.300 1.00 90.88 163 GLY A C 1
ATOM 1278 O O . GLY A 1 163 ? -9.219 5.472 11.114 1.00 90.88 163 GLY A O 1
ATOM 1279 N N . LYS A 1 164 ? -9.873 6.818 12.786 1.00 90.19 164 LYS A N 1
ATOM 1280 C CA . LYS A 1 164 ? -10.923 7.516 12.012 1.00 90.19 164 LYS A CA 1
ATOM 1281 C C . LYS A 1 164 ? -10.415 8.049 10.668 1.00 90.19 164 LYS A C 1
ATOM 1283 O O . LYS A 1 164 ? -11.078 7.909 9.649 1.00 90.19 164 LYS A O 1
ATOM 1288 N N . ARG A 1 165 ? -9.199 8.609 10.645 1.00 91.06 165 ARG A N 1
ATOM 1289 C CA . ARG A 1 165 ? -8.573 9.115 9.410 1.00 91.06 165 ARG A CA 1
ATOM 1290 C C . ARG A 1 165 ? -8.276 8.014 8.394 1.00 91.06 165 ARG A C 1
ATOM 1292 O O . ARG A 1 165 ? -8.399 8.266 7.203 1.00 91.06 165 ARG A O 1
ATOM 1299 N N . ASP A 1 166 ? -7.887 6.825 8.853 1.00 93.31 166 ASP A N 1
ATOM 1300 C CA . ASP A 1 166 ? -7.603 5.700 7.960 1.00 93.31 166 ASP A CA 1
ATOM 1301 C C . ASP A 1 166 ? -8.892 5.249 7.265 1.00 93.31 166 ASP A C 1
ATOM 1303 O O . ASP A 1 166 ? -8.906 5.129 6.044 1.00 93.31 166 ASP A O 1
ATOM 1307 N N . ILE A 1 167 ? -9.990 5.113 8.021 1.00 92.12 167 ILE A N 1
ATOM 1308 C CA . ILE A 1 167 ? -11.314 4.762 7.485 1.00 92.12 167 ILE A CA 1
ATOM 1309 C C . ILE A 1 167 ? -11.762 5.754 6.407 1.00 92.12 167 ILE A C 1
ATOM 1311 O O . ILE A 1 167 ? -12.077 5.340 5.295 1.00 92.12 167 ILE A O 1
ATOM 1315 N N . LEU A 1 168 ? -11.673 7.060 6.680 1.00 92.38 168 LEU A N 1
ATOM 1316 C CA . LEU A 1 168 ? -12.036 8.099 5.707 1.00 92.38 168 LEU A CA 1
ATOM 1317 C C . LEU A 1 168 ? -11.205 8.038 4.416 1.00 92.38 168 LEU A C 1
ATOM 1319 O O . LEU A 1 168 ? -11.690 8.395 3.343 1.00 92.38 168 LEU A O 1
ATOM 1323 N N . ILE A 1 169 ? -9.933 7.635 4.494 1.00 95.38 169 ILE A N 1
ATOM 1324 C CA . ILE A 1 169 ? -9.089 7.470 3.302 1.00 95.38 169 ILE A CA 1
ATOM 1325 C C . ILE A 1 169 ? -9.497 6.211 2.532 1.00 95.38 169 ILE A C 1
ATOM 1327 O O . ILE A 1 169 ? -9.597 6.257 1.308 1.00 95.38 169 ILE A O 1
ATOM 1331 N N . LEU A 1 170 ? -9.753 5.103 3.228 1.00 95.12 170 LEU A N 1
ATOM 1332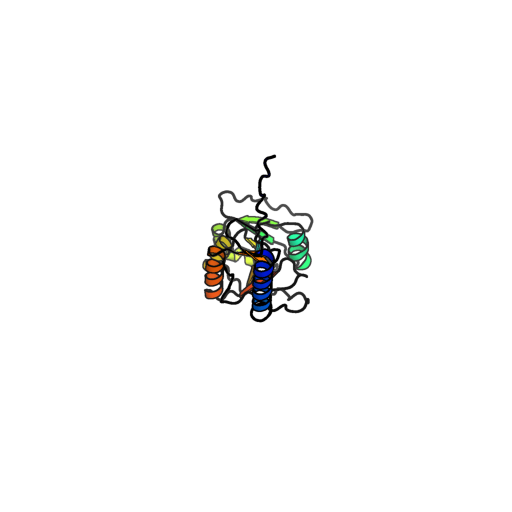 C CA . LEU A 1 170 ? -10.191 3.851 2.609 1.00 95.12 170 LEU A CA 1
ATOM 1333 C C . LEU A 1 170 ? -11.531 4.024 1.886 1.00 95.12 170 LEU A C 1
ATOM 1335 O O . LEU A 1 170 ? -11.666 3.572 0.754 1.00 95.12 170 LEU A O 1
ATOM 1339 N N . GLU A 1 171 ? -12.482 4.749 2.476 1.00 93.06 171 GLU A N 1
ATOM 1340 C CA . GLU A 1 171 ? -13.759 5.084 1.832 1.00 93.06 171 GLU A CA 1
ATOM 1341 C C . GLU A 1 171 ? -13.561 5.879 0.536 1.00 93.06 171 GLU A C 1
ATOM 1343 O O . GLU A 1 171 ? -14.168 5.555 -0.483 1.00 93.06 171 GLU A O 1
ATOM 1348 N N . LYS A 1 172 ? -12.650 6.863 0.533 1.00 95.25 172 LYS A N 1
ATOM 1349 C CA . LYS A 1 172 ? -12.287 7.610 -0.684 1.00 95.25 172 LYS A CA 1
ATOM 1350 C C . LYS A 1 172 ? -11.622 6.733 -1.743 1.00 95.25 172 LYS A C 1
ATOM 1352 O O . LYS A 1 172 ? -11.768 6.991 -2.928 1.00 95.25 172 LYS A O 1
ATOM 1357 N N . ILE A 1 173 ? -10.858 5.721 -1.342 1.00 96.56 173 ILE A N 1
ATOM 1358 C CA . ILE A 1 173 ? -10.249 4.773 -2.285 1.00 96.56 173 ILE A CA 1
ATOM 1359 C C . ILE A 1 173 ? -11.328 3.871 -2.898 1.00 96.56 173 ILE A C 1
ATOM 1361 O O . ILE A 1 173 ? -11.325 3.646 -4.108 1.00 96.56 173 ILE A O 1
ATOM 1365 N N . ILE A 1 174 ? -12.277 3.402 -2.086 1.00 94.12 174 ILE A N 1
ATOM 1366 C CA . ILE A 1 174 ? -13.387 2.560 -2.546 1.00 94.12 174 ILE A CA 1
ATOM 1367 C C . ILE A 1 174 ? -14.313 3.341 -3.485 1.00 94.12 174 ILE A C 1
ATOM 1369 O O . ILE A 1 174 ? -14.734 2.795 -4.504 1.00 94.12 174 ILE A O 1
ATOM 1373 N N . SER A 1 175 ? -14.577 4.624 -3.212 1.00 94.50 175 SER A N 1
ATOM 1374 C CA . SER A 1 175 ? -15.393 5.468 -4.098 1.00 94.50 175 SER A CA 1
ATOM 1375 C C . SER A 1 175 ? -14.744 5.736 -5.463 1.00 94.50 175 SER A C 1
ATOM 1377 O O . SER A 1 175 ? -15.449 6.045 -6.419 1.00 94.50 175 SER A O 1
ATOM 1379 N N . LEU A 1 176 ? -13.425 5.548 -5.588 1.00 96.12 176 LEU A N 1
ATOM 1380 C CA . LEU A 1 176 ? -12.702 5.550 -6.866 1.00 96.12 176 LEU A CA 1
ATOM 1381 C C . LEU A 1 176 ? -12.754 4.187 -7.590 1.00 96.12 176 LEU A C 1
ATOM 1383 O O . LEU A 1 176 ? -12.067 3.997 -8.592 1.00 96.12 176 LEU A O 1
ATOM 1387 N N . GLY A 1 177 ? -13.542 3.229 -7.091 1.00 94.94 177 GLY A N 1
ATOM 1388 C CA . GLY A 1 177 ? -13.739 1.911 -7.701 1.00 94.94 177 GLY A CA 1
ATOM 1389 C C . GLY A 1 177 ? -12.635 0.892 -7.402 1.00 94.94 177 GLY A C 1
ATOM 1390 O O . GLY A 1 177 ? -12.592 -0.165 -8.034 1.00 94.94 177 GLY A O 1
ATOM 1391 N N . VAL A 1 178 ? -11.737 1.176 -6.452 1.00 96.19 178 VAL A N 1
ATOM 1392 C CA . VAL A 1 178 ? -10.650 0.263 -6.068 1.00 96.19 178 VAL A CA 1
ATOM 1393 C C . VAL A 1 178 ? -11.114 -0.683 -4.963 1.00 96.19 178 VAL A C 1
ATOM 1395 O O . VAL A 1 178 ? -11.585 -0.249 -3.912 1.00 96.19 178 VAL A O 1
ATOM 1398 N N . ARG A 1 179 ? -10.929 -1.993 -5.162 1.00 95.12 179 ARG A N 1
ATOM 1399 C CA . ARG A 1 179 ? -11.209 -2.999 -4.125 1.00 95.12 179 ARG A CA 1
ATOM 1400 C C . ARG A 1 179 ? -10.099 -3.017 -3.084 1.00 95.12 179 ARG A C 1
ATOM 1402 O O . ARG A 1 179 ? -8.923 -2.991 -3.434 1.00 95.12 179 ARG A O 1
ATOM 1409 N N . ILE A 1 180 ? -10.453 -3.136 -1.812 1.00 95.44 180 ILE A N 1
ATOM 1410 C CA . ILE A 1 180 ? -9.471 -3.196 -0.727 1.00 95.44 180 ILE A CA 1
ATOM 1411 C C . ILE A 1 180 ? -9.508 -4.577 -0.088 1.00 95.44 180 ILE A C 1
ATOM 1413 O O . ILE A 1 180 ? -10.576 -5.130 0.173 1.00 95.44 180 ILE A O 1
ATOM 1417 N N . PHE A 1 181 ? -8.333 -5.137 0.179 1.00 94.81 181 PHE A N 1
ATOM 1418 C CA . PHE A 1 181 ? -8.204 -6.369 0.945 1.00 94.81 181 PHE A CA 1
ATOM 1419 C C . PHE A 1 181 ? -7.015 -6.299 1.898 1.00 94.81 181 PHE A C 1
ATOM 1421 O O . PHE A 1 181 ? -5.976 -5.737 1.557 1.00 94.81 181 PHE A O 1
ATOM 1428 N N . ALA A 1 182 ? -7.138 -6.901 3.076 1.00 94.19 182 ALA A N 1
ATOM 1429 C CA . ALA A 1 182 ? -6.026 -7.106 3.990 1.00 94.19 182 ALA A CA 1
ATOM 1430 C C . ALA A 1 182 ? -5.440 -8.510 3.806 1.00 94.19 182 ALA A C 1
ATOM 1432 O O . ALA A 1 182 ? -6.172 -9.499 3.753 1.00 94.19 182 ALA A O 1
ATOM 1433 N N . GLN A 1 183 ? -4.118 -8.583 3.670 1.00 93.31 183 GLN A N 1
ATOM 1434 C CA . GLN A 1 183 ? -3.377 -9.840 3.570 1.00 93.31 183 GLN A CA 1
ATOM 1435 C C . GLN A 1 183 ? -1.904 -9.575 3.894 1.00 93.31 183 GLN A C 1
ATOM 1437 O O . GLN A 1 183 ? -1.229 -8.838 3.166 1.00 93.31 183 GLN A O 1
ATOM 1442 N N . GLU A 1 184 ? -1.398 -10.173 4.972 1.00 90.25 184 GLU A N 1
ATOM 1443 C CA . GLU A 1 184 ? -0.029 -9.931 5.431 1.00 90.25 184 GLU A CA 1
ATOM 1444 C C . GLU A 1 184 ? 1.014 -10.581 4.507 1.00 90.25 184 GLU A C 1
ATOM 1446 O O . GLU A 1 184 ? 1.957 -9.924 4.068 1.00 90.25 184 GLU A O 1
ATOM 1451 N N . ASN A 1 185 ? 0.829 -11.853 4.162 1.00 85.38 185 ASN A N 1
ATOM 1452 C CA . ASN A 1 185 ? 1.669 -12.641 3.258 1.00 85.38 185 ASN A CA 1
ATOM 1453 C C . ASN A 1 185 ? 0.799 -13.423 2.263 1.00 85.38 185 ASN A C 1
ATOM 1455 O O . ASN A 1 185 ? -0.390 -13.616 2.490 1.00 85.38 185 ASN A O 1
ATOM 1459 N N . LEU A 1 186 ? 1.385 -13.877 1.149 1.00 83.44 186 LEU A N 1
ATOM 1460 C CA . LEU A 1 186 ? 0.626 -14.552 0.085 1.00 83.44 186 LEU A CA 1
ATOM 1461 C C . LEU A 1 186 ? -0.055 -15.859 0.521 1.00 83.44 186 LEU A C 1
ATOM 1463 O O . LEU A 1 186 ? -1.071 -16.215 -0.070 1.00 83.44 186 LEU A O 1
ATOM 1467 N N . ASP A 1 187 ? 0.480 -16.555 1.528 1.00 81.88 187 ASP A N 1
ATOM 1468 C CA . ASP A 1 187 ? -0.117 -17.790 2.072 1.00 81.88 187 ASP A CA 1
ATOM 1469 C C . ASP A 1 187 ? -1.166 -17.510 3.148 1.00 81.88 187 ASP A C 1
ATOM 1471 O O . ASP A 1 187 ? -1.943 -18.386 3.524 1.00 81.88 187 ASP A O 1
ATOM 1475 N N . GLY A 1 188 ? -1.168 -16.288 3.674 1.00 84.69 188 GLY A N 1
ATOM 1476 C CA . GLY A 1 188 ? -2.072 -15.872 4.722 1.00 84.69 188 GLY A CA 1
ATOM 1477 C C . GLY A 1 188 ? -3.490 -15.674 4.205 1.00 84.69 188 GLY A C 1
ATOM 1478 O O . GLY A 1 188 ? -3.711 -15.479 3.002 1.00 84.69 188 GLY A O 1
ATOM 1479 N N . PRO A 1 189 ? -4.467 -15.678 5.126 1.00 87.56 189 PRO A N 1
ATOM 1480 C CA . PRO A 1 189 ? -5.848 -15.390 4.787 1.00 87.56 189 PRO A CA 1
ATOM 1481 C C . PRO A 1 189 ? -5.971 -14.019 4.116 1.00 87.56 189 PRO A C 1
ATOM 1483 O O . PRO A 1 189 ? -5.335 -13.039 4.513 1.00 87.56 189 PRO A O 1
ATOM 1486 N N . ARG A 1 190 ? -6.817 -13.971 3.087 1.00 90.50 190 ARG A N 1
ATOM 1487 C CA . ARG A 1 190 ? -7.224 -12.737 2.424 1.00 90.50 190 ARG A CA 1
ATOM 1488 C C . ARG A 1 190 ? -8.565 -12.289 2.990 1.00 90.50 190 ARG A C 1
ATOM 1490 O O . ARG A 1 190 ? -9.528 -13.049 2.969 1.00 90.50 190 ARG A O 1
ATOM 1497 N N . TYR A 1 191 ? -8.612 -11.041 3.434 1.00 91.12 191 TYR A N 1
ATOM 1498 C CA . TYR A 1 191 ? -9.781 -10.411 4.036 1.00 91.12 191 TYR A CA 1
ATOM 1499 C C . TYR A 1 191 ? -10.254 -9.268 3.145 1.00 91.12 191 TYR A C 1
ATOM 1501 O O . TYR A 1 191 ? -9.584 -8.241 3.056 1.00 91.12 191 TYR A O 1
ATOM 1509 N N . ASN A 1 192 ? -11.383 -9.424 2.457 1.00 91.44 192 ASN A N 1
ATOM 1510 C CA . ASN A 1 192 ? -11.928 -8.337 1.642 1.00 91.44 192 ASN A CA 1
ATOM 1511 C C . ASN A 1 192 ? -12.565 -7.277 2.552 1.00 91.44 192 ASN A C 1
ATOM 1513 O O . ASN A 1 192 ? -13.411 -7.602 3.381 1.00 91.44 192 ASN A O 1
ATOM 1517 N N . LEU A 1 193 ? -12.170 -6.014 2.389 1.00 89.19 193 LEU A N 1
ATOM 1518 C CA . LEU A 1 193 ? -12.684 -4.892 3.172 1.00 89.19 193 LEU A CA 1
ATOM 1519 C C . LEU A 1 193 ? -13.771 -4.179 2.358 1.00 89.19 193 LEU A C 1
ATOM 1521 O O . LEU A 1 193 ? -13.475 -3.557 1.335 1.00 89.19 193 LEU A O 1
ATOM 1525 N N . LYS A 1 194 ? -15.030 -4.297 2.793 1.00 80.25 194 LYS A N 1
ATOM 1526 C CA . LYS A 1 194 ? -16.207 -3.684 2.152 1.00 80.25 194 LYS A CA 1
ATOM 1527 C C . LYS A 1 194 ? -16.772 -2.568 3.047 1.00 80.25 194 LYS A C 1
ATOM 1529 O O . LYS A 1 194 ? -16.701 -2.700 4.266 1.00 80.25 194 LYS A O 1
ATOM 1534 N N . PRO A 1 195 ? -17.334 -1.483 2.485 1.00 71.00 195 PRO A N 1
ATOM 1535 C CA . PRO A 1 195 ? -18.080 -0.506 3.271 1.00 71.00 195 PRO A CA 1
ATOM 1536 C C . PRO A 1 195 ? -19.379 -1.099 3.855 1.00 71.00 195 PRO A C 1
ATOM 1538 O O . PRO A 1 195 ? -19.946 -2.002 3.237 1.00 71.00 195 PRO A O 1
ATOM 1541 N N . PRO A 1 196 ? -19.904 -0.540 4.962 1.00 70.75 196 PRO A N 1
ATOM 1542 C CA . PRO A 1 196 ? -19.246 0.450 5.812 1.00 70.75 196 PRO A CA 1
ATOM 1543 C C . PRO A 1 196 ? -18.111 -0.202 6.613 1.00 70.75 196 PRO A C 1
ATOM 1545 O O . PRO A 1 196 ? -18.286 -1.264 7.201 1.00 70.75 196 PRO A O 1
ATOM 1548 N N . LEU A 1 197 ? -16.942 0.441 6.666 1.00 70.25 197 LEU A N 1
ATOM 1549 C CA . LEU A 1 197 ? -15.840 -0.046 7.495 1.00 70.25 197 LEU A CA 1
ATOM 1550 C C . LEU A 1 197 ? -16.114 0.356 8.946 1.00 70.25 197 LEU A C 1
ATOM 1552 O O . LEU A 1 197 ? -15.708 1.428 9.398 1.00 70.25 197 LEU A O 1
ATOM 1556 N N . ARG A 1 198 ? -16.859 -0.485 9.664 1.00 61.09 198 ARG A N 1
ATOM 1557 C CA . ARG A 1 198 ? -17.211 -0.240 11.060 1.00 61.09 198 ARG A CA 1
ATOM 1558 C C . ARG A 1 198 ? -16.092 -0.716 11.965 1.00 61.09 198 ARG A C 1
ATOM 1560 O O . ARG A 1 198 ? -15.802 -1.899 12.087 1.00 61.09 198 ARG 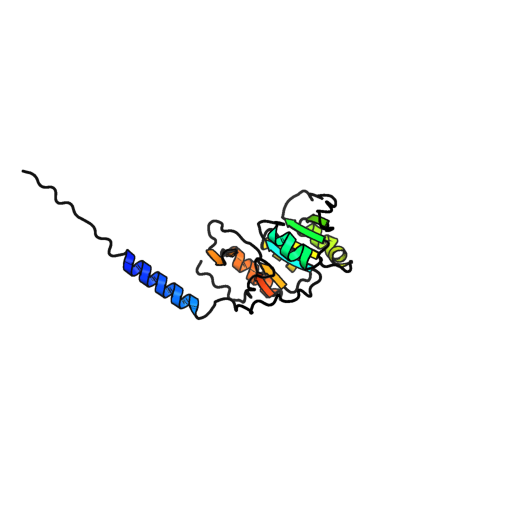A O 1
ATOM 1567 N N . ILE A 1 199 ? -15.458 0.250 12.605 1.00 62.53 199 ILE A N 1
ATOM 1568 C CA . ILE A 1 199 ? -14.652 0.021 13.791 1.00 62.53 199 ILE A CA 1
ATOM 1569 C C . ILE A 1 199 ? -15.303 0.893 14.843 1.00 62.53 199 ILE A C 1
ATOM 1571 O O . ILE A 1 199 ? -15.474 2.093 14.619 1.00 62.53 199 ILE A O 1
ATOM 1575 N N . ASP A 1 200 ? -15.693 0.302 15.963 1.00 58.56 200 ASP A N 1
ATOM 1576 C CA . ASP A 1 200 ? -16.185 1.063 17.102 1.00 58.56 200 ASP A CA 1
ATOM 1577 C C . ASP A 1 200 ? -15.006 1.897 17.615 1.00 58.56 200 ASP A C 1
ATOM 1579 O O . ASP A 1 200 ? -14.219 1.371 18.396 1.00 58.56 200 ASP A O 1
ATOM 1583 N N . ILE A 1 201 ? -14.791 3.131 17.119 1.00 53.69 201 ILE A N 1
ATOM 1584 C CA . ILE A 1 201 ? -13.656 4.024 17.463 1.00 53.69 201 ILE A CA 1
ATOM 1585 C C . ILE A 1 201 ? -14.047 5.079 18.487 1.00 53.69 201 ILE A C 1
ATOM 1587 O O . ILE A 1 201 ? -14.733 6.063 18.117 1.00 53.69 201 ILE A O 1
#

InterPro domains:
  IPR004720 Phosphotransferase system, sorbose subfamily IIB component [PF03830] (49-183)
  IPR004720 Phosphotransferase system, sorbose subfamily IIB component [PS51101] (43-201)
  IPR036667 Phosphotransferase system, sorbose subfamily IIB component superfamily [G3DSA:3.40.35.10] (43-196)
  IPR036667 Phosphotransferase system, sorbose subfamily IIB component superfamily [SSF52728] (49-191)

Radius of gyration: 22.17 Å; Cα contacts (8 Å, |Δi|>4): 327; chains: 1; bounding box: 44×36×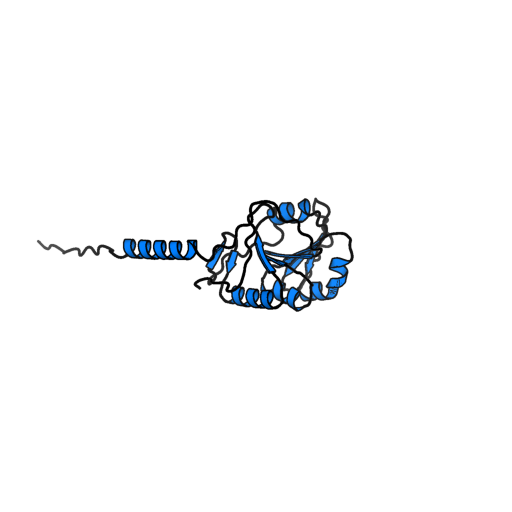94 Å

pLDDT: mean 75.3, std 22.12, range [32.69, 97.69]

Mean predicted aligned error: 12.28 Å

Secondary structure (DSSP, 8-state):
------------HHHHHHHHHHHHHHHHTTT-S--EE-SS------SEEEEEETT-S-HHHIIIIIITTT--EEEEE--SS-----TT--BTTTBEEEEE-HHHHHHTHHHHSSSSS-EEEEESSHHHHHHHHHTT---SEEEEEEB---TT-EEEETTEEE-HHHHHHHHHHHHTT-EEEE-SSTTSPEEEE-SS-----

Sequence (201 aa):
MGNIVGNRFRPQNEKESNRTQNLLLKRISKSEEPERSGGKSVPVKEKIILRVDDRGPHSQVLIGWVFRLGIKRVVVCKEGKGSISAPNHFLPGGFSLSFLSPQEILKNKSKLSEGKGKVLIISYSLNSAYQLIKGGLGVKELNIGGLHYRKGKKRLLDFVHFGKRDILILEKIISLGVRIFAQENLDGPRYNLKPPLRIDI

Foldseek 3Di:
DDDDDDDDDDDPPPVVVVVVVVVVVVVVVPDDFFDWDPQDQDPDPDQEAAEEALVPDDPQCCVFPCQVQVAQEEEEEDDDPDWPCPVAPCDVRRHGYTYDYLVRCLVCLVVSRPDPHHYYYYYNDLVSVLSNLVSPSPAQEYEYAADDDDPQWDDPDPRDTDHPVSQVSVVSSVVSNHWYWYDNGSRGTIGTQDPPNDDPD

Nearest PDB structures (foldseek):
  1nrz-assembly1_A  TM=8.456E-01  e=4.597E-12  Klebsiella pneumoniae
  3eye-assembly1_A  TM=8.691E-01  e=9.634E-11  Escherichia coli O157:H7
  2jzn-assembly1_C  TM=8.294E-01  e=1.439E-11  Escherichia coli
  1ble-assembly1_A  TM=8.310E-01  e=1.935E-10  Bacillus subtilis
  3lfj-assembly2_B  TM=8.374E-01  e=4.699E-10  Caldanaerobacter subterraneus subsp. tengcongensis MB4

Solvent-accessible surface area (backbone atoms only — not comparable to full-atom values): 11787 Å² total; per-residue (Å²): 142,85,86,83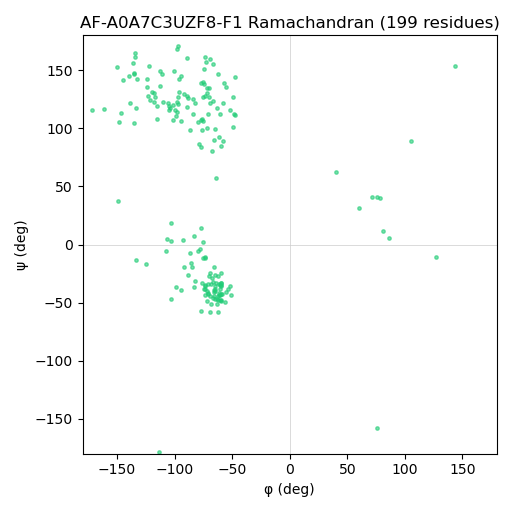,85,82,84,78,84,74,82,76,62,59,66,58,51,53,49,52,51,54,51,49,53,59,60,52,72,73,78,72,69,53,64,71,57,72,85,63,68,75,81,81,82,63,53,60,42,44,32,29,23,59,84,59,94,39,71,64,51,44,58,42,53,30,60,74,66,60,32,41,38,38,36,38,32,47,90,70,91,70,65,53,61,49,73,63,52,63,44,97,85,68,26,35,45,39,39,34,31,51,65,57,48,58,76,43,45,68,68,65,62,72,59,97,54,34,29,41,35,40,16,52,37,70,66,51,46,43,51,32,52,76,67,61,70,76,59,64,52,40,37,45,35,29,33,73,82,50,96,80,39,46,79,79,46,101,52,32,33,47,31,73,71,51,50,58,51,51,53,57,40,42,76,72,69,29,47,39,29,38,36,70,40,64,82,45,64,43,28,55,61,60,84,81,77,82,66,100,125

Organism: NCBI:txid2052148